Protein AF-A0A6I4P0A5-F1 (afdb_monomer)

Mean predicted aligned error: 5.35 Å

Structure (mmCIF, N/CA/C/O backbone):
data_AF-A0A6I4P0A5-F1
#
_entry.id   AF-A0A6I4P0A5-F1
#
loop_
_atom_site.group_PDB
_atom_site.id
_atom_site.type_symbol
_atom_site.label_atom_id
_atom_site.label_alt_id
_atom_site.label_comp_id
_atom_site.label_asym_id
_atom_site.label_entity_id
_atom_site.label_seq_id
_atom_site.pdbx_PDB_ins_code
_atom_site.Cartn_x
_atom_site.Cartn_y
_atom_site.Cartn_z
_atom_site.occupancy
_atom_site.B_iso_or_equiv
_atom_site.auth_seq_id
_atom_site.auth_comp_id
_atom_site.auth_asym_id
_atom_site.auth_atom_id
_atom_site.pdbx_PDB_model_num
ATOM 1 N N . MET A 1 1 ? -15.639 -31.161 -10.496 1.00 40.75 1 MET A N 1
ATOM 2 C CA . MET A 1 1 ? -14.726 -30.845 -9.379 1.00 40.75 1 MET A CA 1
ATOM 3 C C . MET A 1 1 ? -15.138 -29.500 -8.822 1.00 40.75 1 MET A C 1
ATOM 5 O O . MET A 1 1 ? -14.896 -28.492 -9.467 1.00 40.75 1 MET A O 1
ATOM 9 N N . THR A 1 2 ? -15.841 -29.482 -7.696 1.00 40.03 2 THR A N 1
ATOM 10 C CA . THR A 1 2 ? -16.049 -28.262 -6.912 1.00 40.03 2 THR A CA 1
ATOM 11 C C . THR A 1 2 ? -14.749 -27.992 -6.174 1.00 40.03 2 THR A C 1
ATOM 13 O O . THR A 1 2 ? -14.430 -28.685 -5.213 1.00 40.03 2 THR A O 1
ATOM 16 N N . THR A 1 3 ? -13.946 -27.062 -6.680 1.00 46.16 3 THR A N 1
ATOM 17 C CA . THR A 1 3 ? -12.826 -26.512 -5.923 1.00 46.16 3 THR A CA 1
ATOM 18 C C . THR A 1 3 ? -13.429 -25.822 -4.709 1.00 46.16 3 THR A C 1
ATOM 20 O O . THR A 1 3 ? -14.181 -24.860 -4.847 1.00 46.16 3 THR A O 1
ATOM 23 N N . GLU A 1 4 ? -13.172 -26.368 -3.528 1.00 45.19 4 GLU A N 1
ATOM 24 C CA . GLU A 1 4 ? -13.491 -25.718 -2.266 1.00 45.19 4 GLU A CA 1
ATOM 25 C C . GLU A 1 4 ? -12.634 -24.450 -2.205 1.00 45.19 4 GLU A C 1
ATOM 27 O O . GLU A 1 4 ? -11.424 -24.498 -1.984 1.00 45.19 4 GLU A O 1
ATOM 32 N N . THR A 1 5 ? -13.228 -23.309 -2.556 1.00 56.97 5 THR A N 1
ATOM 33 C CA . THR A 1 5 ? -12.529 -22.028 -2.524 1.00 56.97 5 THR A CA 1
ATOM 34 C C . THR A 1 5 ? -12.274 -21.698 -1.062 1.00 56.97 5 THR A C 1
ATOM 36 O O . THR A 1 5 ? -13.194 -21.293 -0.350 1.00 56.97 5 THR A O 1
ATOM 39 N N . ALA A 1 6 ? -11.037 -21.901 -0.604 1.00 62.62 6 ALA A N 1
ATOM 40 C CA . ALA A 1 6 ? -10.617 -21.488 0.727 1.00 62.62 6 ALA A CA 1
ATOM 41 C C . ALA A 1 6 ? -11.000 -20.015 0.922 1.00 62.62 6 ALA A C 1
ATOM 43 O O . ALA A 1 6 ? -10.602 -19.141 0.147 1.00 62.62 6 ALA A O 1
ATOM 44 N N . THR A 1 7 ? -11.837 -19.747 1.922 1.00 70.38 7 THR A N 1
ATOM 45 C CA . THR A 1 7 ? -12.254 -18.379 2.219 1.00 70.38 7 THR A CA 1
ATOM 46 C C . THR A 1 7 ? -11.063 -17.656 2.831 1.00 70.38 7 THR A C 1
ATOM 48 O O . THR A 1 7 ? -10.527 -18.084 3.847 1.00 70.38 7 THR A O 1
ATOM 51 N N . ILE A 1 8 ? -10.626 -16.568 2.196 1.00 80.00 8 ILE A N 1
ATOM 52 C CA . ILE A 1 8 ? -9.604 -15.688 2.764 1.00 80.00 8 ILE A CA 1
ATOM 53 C C . ILE A 1 8 ? -10.232 -14.965 3.960 1.00 80.00 8 ILE A C 1
ATOM 55 O O . ILE A 1 8 ? -11.102 -14.105 3.784 1.00 80.00 8 ILE A O 1
ATOM 59 N N . GLU A 1 9 ? -9.808 -15.346 5.165 1.00 85.44 9 GLU A N 1
ATOM 60 C CA . GLU A 1 9 ? -10.284 -14.790 6.430 1.00 85.44 9 GLU A CA 1
ATOM 61 C C . GLU A 1 9 ? -9.225 -13.907 7.086 1.00 85.44 9 GLU A C 1
ATOM 63 O O . GLU A 1 9 ? -8.055 -14.274 7.194 1.00 85.44 9 GLU A O 1
ATOM 68 N N . LEU A 1 10 ? -9.653 -12.729 7.540 1.00 92.06 10 LEU A N 1
ATOM 69 C CA . LEU A 1 10 ? -8.828 -11.846 8.351 1.00 92.06 10 LEU A CA 1
ATOM 70 C C . LEU A 1 10 ? -8.906 -12.311 9.805 1.00 92.06 10 LEU A C 1
ATOM 72 O O . LEU A 1 10 ? -9.991 -12.346 10.396 1.00 92.06 10 LEU A O 1
ATOM 76 N N . ILE A 1 11 ? -7.757 -12.659 10.382 1.00 92.56 11 ILE A N 1
ATOM 77 C CA . ILE A 1 11 ? -7.673 -13.139 11.764 1.00 92.56 11 ILE A CA 1
ATOM 78 C C . ILE A 1 11 ? -8.302 -12.105 12.705 1.00 92.56 11 ILE A C 1
ATOM 80 O O . ILE A 1 11 ? -8.049 -10.906 12.609 1.00 92.56 11 ILE A O 1
ATOM 84 N N . GLY A 1 12 ? -9.169 -12.576 13.602 1.00 91.38 12 GLY A N 1
ATOM 85 C CA . GLY A 1 12 ? -9.859 -11.726 14.573 1.00 91.38 12 GLY A CA 1
ATOM 86 C C . GLY A 1 12 ? -11.078 -10.972 14.033 1.00 91.38 12 GLY A C 1
ATOM 87 O O . GLY A 1 12 ? -11.781 -10.362 14.831 1.00 91.38 12 GLY A O 1
ATOM 88 N N . TRP A 1 13 ? -11.403 -11.047 12.733 1.00 94.69 13 TRP A N 1
ATOM 89 C CA . TRP A 1 13 ? -12.525 -10.295 12.147 1.00 94.69 13 TRP A CA 1
ATOM 90 C C . TRP A 1 13 ? -13.873 -10.590 12.815 1.00 94.69 13 TRP A C 1
ATOM 92 O O . TRP A 1 13 ? -14.596 -9.665 13.180 1.00 94.69 13 TRP A O 1
ATOM 102 N N . LYS A 1 14 ? -14.203 -11.872 13.029 1.00 91.75 14 LYS A N 1
ATOM 103 C CA . LYS A 1 14 ? -15.457 -12.257 13.693 1.00 91.75 14 LYS A CA 1
ATOM 104 C C . LYS A 1 14 ? -15.527 -11.710 15.122 1.00 91.75 14 LYS A C 1
ATOM 106 O O . LYS A 1 14 ? -16.520 -11.085 15.479 1.00 91.75 14 LYS A O 1
ATOM 111 N N . ALA A 1 15 ? -14.474 -11.930 15.911 1.00 91.62 15 ALA A N 1
ATOM 112 C CA . ALA A 1 15 ? -14.404 -11.470 17.297 1.00 91.62 15 ALA A CA 1
ATOM 113 C C . ALA A 1 15 ? -14.509 -9.941 17.383 1.00 91.62 15 ALA A C 1
ATOM 115 O O . ALA A 1 15 ? -15.258 -9.419 18.201 1.00 91.62 15 ALA A O 1
ATOM 116 N N . TYR A 1 16 ? -13.831 -9.236 16.477 1.00 94.00 16 TYR A N 1
ATOM 117 C CA . TYR A 1 16 ? -13.944 -7.794 16.331 1.00 94.00 16 TYR A CA 1
ATOM 118 C C . TYR A 1 16 ? -15.385 -7.357 16.042 1.00 94.00 16 TYR A C 1
ATOM 120 O O . TYR A 1 16 ? -15.896 -6.495 16.747 1.00 94.00 16 TYR A O 1
ATOM 128 N N . CYS A 1 17 ? -16.058 -7.962 15.055 1.00 92.62 17 CYS A N 1
ATOM 129 C CA . CYS A 1 17 ? -17.446 -7.634 14.718 1.00 92.62 17 CYS A CA 1
ATOM 130 C C . CYS A 1 17 ? -18.423 -7.882 15.870 1.00 92.62 17 CYS A C 1
ATOM 132 O O . CYS A 1 17 ? -19.353 -7.098 16.042 1.00 92.62 17 CYS A O 1
ATOM 134 N N . ASP A 1 18 ? -18.241 -8.972 16.615 1.00 91.50 18 ASP A N 1
ATOM 135 C CA . ASP A 1 18 ? -19.080 -9.282 17.771 1.00 91.50 18 ASP A CA 1
ATOM 136 C C . ASP A 1 18 ? -18.866 -8.250 18.883 1.00 91.50 18 ASP A C 1
ATOM 138 O O . ASP A 1 18 ? -19.842 -7.694 19.378 1.00 91.50 18 ASP A O 1
ATOM 142 N N . ARG A 1 19 ? -17.607 -7.892 19.162 1.00 91.81 19 ARG A N 1
ATOM 143 C CA . ARG A 1 19 ? -17.241 -6.859 20.136 1.00 91.81 19 ARG A CA 1
ATOM 144 C C . ARG A 1 19 ? -17.817 -5.486 19.783 1.00 91.81 19 ARG A C 1
ATOM 146 O O . ARG A 1 19 ? -18.544 -4.904 20.576 1.00 91.81 19 ARG A O 1
ATOM 153 N N . ILE A 1 20 ? -17.563 -4.966 18.579 1.00 92.62 20 ILE A N 1
ATOM 154 C CA . ILE A 1 20 ? -18.042 -3.618 18.213 1.00 92.62 20 ILE A CA 1
ATOM 155 C C . ILE A 1 20 ? -19.564 -3.533 18.087 1.00 92.62 20 ILE A C 1
ATOM 157 O O . ILE A 1 20 ? -20.113 -2.440 18.139 1.00 92.62 20 ILE A O 1
ATOM 161 N N . ARG A 1 21 ? -20.267 -4.658 17.902 1.00 91.69 21 ARG A N 1
ATOM 162 C CA . ARG A 1 21 ? -21.735 -4.662 17.907 1.00 91.69 21 ARG A CA 1
ATOM 163 C C . ARG A 1 21 ? -22.284 -4.270 19.279 1.00 91.69 21 ARG A C 1
ATOM 165 O O . ARG A 1 21 ? -23.353 -3.667 19.334 1.00 91.69 21 ARG A O 1
ATOM 172 N N . GLU A 1 22 ? -21.564 -4.623 20.338 1.00 90.31 22 GLU A N 1
ATOM 173 C CA . GLU A 1 22 ? -21.907 -4.326 21.726 1.00 90.31 22 GLU A CA 1
ATOM 174 C C . GLU A 1 22 ? -21.291 -2.989 22.167 1.00 90.31 22 GLU A C 1
ATOM 176 O O . GLU A 1 22 ? -22.018 -2.123 22.649 1.00 90.31 22 GLU A O 1
ATOM 181 N N . ASP A 1 23 ? -19.991 -2.792 21.920 1.00 90.69 23 ASP A N 1
ATOM 182 C CA . ASP A 1 23 ? -19.226 -1.640 22.421 1.00 90.69 23 ASP A CA 1
ATOM 183 C C . ASP A 1 23 ? -19.471 -0.339 21.633 1.00 90.69 23 ASP A C 1
ATOM 185 O O . ASP A 1 23 ? -19.521 0.744 22.213 1.00 90.69 23 ASP A O 1
ATOM 189 N N . ASP A 1 24 ? -19.577 -0.419 20.300 1.00 91.50 24 ASP A N 1
ATOM 190 C CA . ASP A 1 24 ? -19.653 0.755 19.416 1.00 91.50 24 ASP A CA 1
ATOM 191 C C . ASP A 1 24 ? -20.516 0.490 18.160 1.00 91.50 24 ASP A C 1
ATOM 193 O O . ASP A 1 24 ? -20.024 0.359 17.025 1.00 91.50 24 ASP A O 1
ATOM 197 N N . PRO A 1 25 ? -21.850 0.412 18.327 1.00 91.06 25 PRO A N 1
ATOM 198 C CA . PRO A 1 25 ? -22.768 0.161 17.221 1.00 91.06 25 PRO A CA 1
ATOM 199 C C . PRO A 1 25 ? -22.826 1.313 16.202 1.00 91.06 25 PRO A C 1
ATOM 201 O O . PRO A 1 25 ? -23.340 1.121 15.094 1.00 91.06 25 PRO A O 1
ATOM 204 N N . GLU A 1 26 ? -22.341 2.513 16.541 1.00 93.00 26 GLU A N 1
ATOM 205 C CA . GLU A 1 26 ? -22.229 3.633 15.597 1.00 93.00 26 GLU A CA 1
ATOM 206 C C . GLU A 1 26 ? -21.036 3.441 14.654 1.00 93.00 26 GLU A C 1
ATOM 208 O O . GLU A 1 26 ? -21.182 3.602 13.436 1.00 93.00 26 GLU A O 1
ATOM 213 N N . LEU A 1 27 ? -19.882 2.992 15.162 1.00 91.31 27 LEU A N 1
ATOM 214 C CA . LEU A 1 27 ? -18.745 2.617 14.321 1.00 91.31 27 LEU A CA 1
ATOM 215 C C . LEU A 1 27 ? -19.128 1.519 13.330 1.00 91.31 27 LEU A C 1
ATOM 217 O O . LEU A 1 27 ? -18.796 1.621 12.143 1.00 91.31 27 LEU A O 1
ATOM 221 N N . LEU A 1 28 ? -19.882 0.510 13.774 1.00 89.56 28 LEU A N 1
ATOM 222 C CA . LEU A 1 28 ? -20.399 -0.531 12.885 1.00 89.56 28 LEU A CA 1
ATOM 223 C C . LEU A 1 28 ? -21.302 0.061 11.782 1.00 89.56 28 LEU A C 1
ATOM 225 O O . LEU A 1 28 ? -21.132 -0.271 10.605 1.00 89.56 28 LEU A O 1
ATOM 229 N N . ARG A 1 29 ? -22.210 0.985 12.131 1.00 91.75 29 ARG A N 1
ATOM 230 C CA . ARG A 1 29 ? -23.124 1.655 11.182 1.00 91.75 29 ARG A CA 1
ATOM 231 C C . ARG A 1 29 ? -22.438 2.640 10.235 1.00 91.75 29 ARG A C 1
ATOM 233 O O . ARG A 1 29 ? -22.915 2.825 9.118 1.00 91.75 29 ARG A O 1
ATOM 240 N N . SER A 1 30 ? -21.293 3.209 10.610 1.00 93.81 30 SER A N 1
ATOM 241 C CA . SER A 1 30 ? -20.506 4.111 9.748 1.00 93.81 30 SER A CA 1
ATOM 242 C C . SER A 1 30 ? -20.012 3.448 8.446 1.00 93.81 30 SER A C 1
ATOM 244 O O . SER A 1 30 ? -19.573 4.117 7.496 1.00 93.81 30 SER A O 1
ATOM 246 N N . GLY A 1 31 ? -20.006 2.111 8.419 1.00 94.75 31 GLY A N 1
ATOM 247 C CA . GLY A 1 31 ? -19.463 1.301 7.339 1.00 94.75 31 GLY A CA 1
ATOM 248 C C . GLY A 1 31 ? -17.935 1.338 7.239 1.00 94.75 31 GLY A C 1
ATOM 249 O O . GLY A 1 31 ? -17.398 0.731 6.315 1.00 94.75 31 GLY A O 1
ATOM 250 N N . LEU A 1 32 ? -17.216 2.017 8.146 1.00 95.06 32 LEU A N 1
ATOM 251 C CA . LEU A 1 32 ? -15.745 2.017 8.169 1.00 95.06 32 LEU A CA 1
ATOM 252 C C . LEU A 1 32 ? -15.171 0.594 8.288 1.00 95.06 32 LEU A C 1
ATOM 254 O O . LEU A 1 32 ? -14.360 0.239 7.426 1.00 95.06 32 LEU A O 1
ATOM 258 N N . PRO A 1 33 ? -15.634 -0.255 9.232 1.00 95.88 33 PRO A N 1
ATOM 259 C CA . PRO A 1 33 ? -15.216 -1.654 9.296 1.00 95.88 33 PRO A CA 1
ATOM 260 C C . PRO A 1 33 ? -15.421 -2.404 7.978 1.00 95.88 33 PRO A C 1
ATOM 262 O O . PRO A 1 33 ? -14.514 -3.059 7.467 1.00 95.88 33 PRO A O 1
ATOM 265 N N . ALA A 1 34 ? -16.615 -2.272 7.393 1.00 95.62 34 ALA A N 1
ATOM 266 C CA . ALA A 1 34 ? -16.985 -2.969 6.167 1.00 95.62 34 ALA A CA 1
ATOM 267 C C . ALA A 1 34 ? -16.140 -2.512 4.968 1.00 95.62 34 ALA A C 1
ATOM 269 O O . ALA A 1 34 ? -15.715 -3.341 4.162 1.00 95.62 34 ALA A O 1
ATOM 270 N N . ARG A 1 35 ? -15.852 -1.206 4.861 1.00 97.38 35 ARG A N 1
ATOM 271 C CA . ARG A 1 35 ? -14.964 -0.656 3.827 1.00 97.38 35 ARG A CA 1
ATOM 272 C C . ARG A 1 35 ? -13.552 -1.209 3.967 1.00 97.38 35 ARG A C 1
ATOM 274 O O . ARG A 1 35 ? -13.004 -1.661 2.967 1.00 97.38 35 ARG A O 1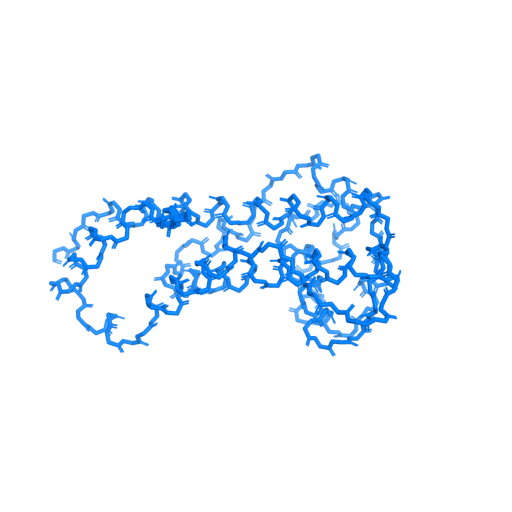
ATOM 281 N N . PHE A 1 36 ? -12.989 -1.211 5.173 1.00 97.75 36 PHE A N 1
ATOM 282 C CA . PHE A 1 36 ? -11.671 -1.794 5.421 1.00 97.75 36 PHE A CA 1
ATOM 283 C C . PHE A 1 36 ? -11.624 -3.274 5.021 1.00 97.75 36 PHE A C 1
ATOM 285 O O . PHE A 1 36 ? -10.841 -3.645 4.146 1.00 97.75 36 PHE A O 1
ATOM 292 N N . HIS A 1 37 ? -12.511 -4.093 5.585 1.00 96.75 37 HIS A N 1
ATOM 293 C CA . HIS A 1 37 ? -12.524 -5.532 5.336 1.00 96.75 37 HIS A CA 1
ATOM 294 C C . HIS A 1 37 ? -12.739 -5.867 3.857 1.00 96.75 37 HIS A C 1
ATOM 296 O O . HIS A 1 37 ? -12.064 -6.738 3.314 1.00 96.75 37 HIS A O 1
ATOM 302 N N . SER A 1 38 ? -13.622 -5.136 3.171 1.00 96.50 38 SER A N 1
ATOM 303 C CA . SER A 1 38 ? -13.836 -5.297 1.732 1.00 96.50 38 SER A CA 1
ATOM 304 C C . SER A 1 38 ? -12.567 -5.006 0.922 1.00 96.50 38 SER A C 1
ATOM 306 O O . SER A 1 38 ? -12.168 -5.824 0.092 1.00 96.50 38 SER A O 1
ATOM 308 N N . ARG A 1 39 ? -11.873 -3.888 1.192 1.00 97.50 39 ARG A N 1
ATOM 309 C CA . ARG A 1 39 ? -10.625 -3.537 0.488 1.00 97.50 39 ARG A CA 1
ATOM 310 C C . ARG A 1 39 ? -9.515 -4.545 0.752 1.00 97.50 39 ARG A C 1
ATOM 312 O O . ARG A 1 39 ? -8.848 -4.955 -0.194 1.00 97.50 39 ARG A O 1
ATOM 319 N N . TRP A 1 40 ? -9.365 -4.977 2.001 1.00 97.81 40 TRP A N 1
ATOM 320 C CA . TRP A 1 40 ? -8.400 -6.007 2.368 1.00 97.81 40 TRP A CA 1
ATOM 321 C C . TRP A 1 40 ? -8.681 -7.331 1.643 1.00 97.81 40 TRP A C 1
ATOM 323 O O . TRP A 1 40 ? -7.788 -7.870 0.991 1.00 97.81 40 TRP A O 1
ATOM 333 N N . ARG A 1 41 ? -9.934 -7.815 1.657 1.00 96.56 41 ARG A N 1
ATOM 334 C CA . ARG A 1 41 ? -10.314 -9.066 0.978 1.00 96.56 41 ARG A CA 1
ATOM 335 C C . ARG A 1 41 ? -10.039 -9.012 -0.516 1.00 96.56 41 ARG A C 1
ATOM 337 O O . ARG A 1 41 ? -9.491 -9.967 -1.060 1.00 96.56 41 ARG A O 1
ATOM 344 N N . VAL A 1 42 ? -10.400 -7.910 -1.175 1.00 96.62 42 VAL A N 1
ATOM 345 C CA . VAL A 1 42 ? -10.134 -7.730 -2.610 1.00 96.62 42 VAL A CA 1
ATOM 346 C C . VAL A 1 42 ? -8.632 -7.746 -2.880 1.00 96.62 42 VAL A C 1
ATOM 348 O O . VAL A 1 42 ? -8.194 -8.479 -3.759 1.00 96.62 42 VAL A O 1
ATOM 351 N N . ALA A 1 43 ? -7.837 -7.006 -2.102 1.00 97.44 43 ALA A N 1
ATOM 352 C CA . ALA A 1 43 ? -6.387 -6.967 -2.268 1.00 97.44 43 ALA A CA 1
ATOM 353 C C . ALA A 1 43 ? -5.735 -8.348 -2.083 1.00 97.44 43 ALA A C 1
ATOM 355 O O . ALA A 1 43 ? -4.882 -8.735 -2.879 1.00 97.44 43 ALA A O 1
ATOM 356 N N . ARG A 1 44 ? -6.164 -9.120 -1.077 1.00 96.44 44 ARG A N 1
ATOM 357 C CA . ARG A 1 44 ? -5.634 -10.467 -0.805 1.00 96.44 44 ARG A CA 1
ATOM 358 C C . ARG A 1 44 ? -6.078 -11.525 -1.802 1.00 96.44 44 ARG A C 1
ATOM 360 O O . ARG A 1 44 ? -5.334 -12.466 -2.050 1.00 96.44 44 ARG A O 1
ATOM 367 N N . SER A 1 45 ? -7.263 -11.363 -2.380 1.00 95.69 45 SER A N 1
ATOM 368 C CA . SER A 1 45 ? -7.807 -12.301 -3.368 1.00 95.69 45 SER A CA 1
ATOM 369 C C . SER A 1 45 ? -7.379 -11.969 -4.802 1.00 95.69 45 SER A C 1
ATOM 371 O O . SER A 1 45 ? -7.763 -12.673 -5.731 1.00 95.69 45 SER A O 1
ATOM 373 N N . PHE A 1 46 ? -6.631 -10.882 -5.013 1.00 97.06 46 PHE A N 1
ATOM 374 C CA . PHE A 1 46 ? -6.288 -10.403 -6.346 1.00 97.06 46 PHE A CA 1
ATOM 375 C C . PHE A 1 46 ? -5.204 -11.264 -7.013 1.00 97.06 46 PHE A C 1
ATOM 377 O O . PHE A 1 46 ? -4.030 -11.250 -6.625 1.00 97.06 46 PHE A O 1
ATOM 384 N N . THR A 1 47 ? -5.592 -11.979 -8.068 1.00 95.25 47 THR A N 1
ATOM 385 C CA . THR A 1 47 ? -4.716 -12.901 -8.809 1.00 95.25 47 THR A CA 1
ATOM 386 C C . THR A 1 47 ? -4.078 -12.287 -10.053 1.00 95.25 47 THR A C 1
ATOM 388 O O . THR A 1 47 ? -3.034 -12.769 -10.484 1.00 95.25 47 THR A O 1
ATOM 391 N N . GLY A 1 48 ? -4.644 -11.210 -10.601 1.00 96.38 48 GLY A N 1
ATOM 392 C CA . GLY A 1 48 ? -4.092 -10.499 -11.752 1.00 96.38 48 GLY A CA 1
ATOM 393 C C . GLY A 1 48 ? -5.158 -9.829 -12.615 1.00 96.38 48 GLY A C 1
ATOM 394 O O . GLY A 1 48 ? -6.354 -10.019 -12.395 1.00 96.38 48 GLY A O 1
ATOM 395 N N . LEU A 1 49 ? -4.719 -9.037 -13.596 1.00 96.62 49 LEU A N 1
ATOM 396 C CA . LEU A 1 49 ? -5.597 -8.492 -14.633 1.00 96.62 49 LEU A CA 1
ATOM 397 C C . LEU A 1 49 ? -5.679 -9.446 -15.829 1.00 96.62 49 LEU A C 1
ATOM 399 O O . LEU A 1 49 ? -4.729 -10.165 -16.135 1.00 96.62 49 LEU A O 1
ATOM 403 N N . GLN A 1 50 ? -6.803 -9.400 -16.539 1.00 96.12 50 GLN A N 1
ATOM 404 C CA . GLN A 1 50 ? -6.960 -9.997 -17.863 1.00 96.12 50 GLN A CA 1
ATOM 405 C C . GLN A 1 50 ? -7.270 -8.865 -18.839 1.00 96.12 50 GLN A C 1
ATOM 407 O O . GLN A 1 50 ? -8.321 -8.237 -18.727 1.00 96.12 50 GLN A O 1
ATOM 412 N N . LEU A 1 51 ? -6.323 -8.557 -19.729 1.00 94.06 51 LEU A N 1
ATOM 413 C CA . LEU A 1 51 ? -6.432 -7.465 -20.697 1.00 94.06 51 LEU A CA 1
ATOM 414 C C . LEU A 1 51 ? -6.086 -7.986 -22.093 1.00 94.06 51 LEU A C 1
ATOM 416 O O . LEU A 1 51 ? -4.949 -8.386 -22.344 1.00 94.06 51 LEU A O 1
ATOM 420 N N . ASP A 1 52 ? -7.055 -7.948 -23.002 1.00 95.50 52 ASP A N 1
ATOM 421 C CA . ASP A 1 52 ? -6.864 -8.401 -24.377 1.00 95.50 52 ASP A CA 1
ATOM 422 C C . ASP A 1 52 ? -6.022 -7.404 -25.186 1.00 95.50 52 ASP A C 1
ATOM 424 O O . ASP A 1 52 ? -6.209 -6.188 -25.104 1.00 95.50 52 ASP A O 1
ATOM 428 N N . GLY A 1 53 ? -5.091 -7.922 -25.992 1.00 95.06 53 GLY A N 1
ATOM 429 C CA . GLY A 1 53 ? -4.255 -7.118 -26.893 1.00 95.06 53 GLY A CA 1
ATOM 430 C C . GLY A 1 53 ? -3.081 -6.386 -26.229 1.00 95.06 53 GLY A C 1
ATOM 431 O O . GLY A 1 53 ? -2.382 -5.627 -26.901 1.00 95.06 53 GLY A O 1
ATOM 432 N N . TYR A 1 54 ? -2.831 -6.610 -24.937 1.00 93.06 54 TYR A N 1
ATOM 433 C CA . TYR A 1 54 ? -1.680 -6.047 -24.230 1.00 93.06 54 TYR A CA 1
ATOM 434 C C . TYR A 1 54 ? -0.444 -6.942 -24.365 1.00 93.06 54 TYR A C 1
ATOM 436 O O . TYR A 1 54 ? -0.541 -8.165 -24.344 1.00 93.06 54 TYR A O 1
ATOM 444 N N . ARG A 1 55 ? 0.740 -6.325 -24.457 1.00 93.88 55 ARG A N 1
ATOM 445 C CA . ARG A 1 55 ? 2.016 -7.044 -24.324 1.00 93.88 55 ARG A CA 1
ATOM 446 C C . ARG A 1 55 ? 2.171 -7.572 -22.895 1.00 93.88 55 ARG A C 1
ATOM 448 O O . ARG A 1 55 ? 1.813 -6.868 -21.949 1.00 93.88 55 ARG A O 1
ATOM 455 N N . ASP A 1 56 ? 2.777 -8.748 -22.746 1.00 94.00 56 ASP A N 1
ATOM 456 C CA . ASP A 1 56 ? 2.947 -9.430 -21.452 1.00 94.00 56 ASP A CA 1
ATOM 457 C C . ASP A 1 56 ? 3.650 -8.569 -20.394 1.00 94.00 56 ASP A C 1
ATOM 459 O O . ASP A 1 56 ? 3.249 -8.551 -19.233 1.00 94.00 56 ASP A O 1
ATOM 463 N N . ASP A 1 57 ? 4.672 -7.808 -20.788 1.00 92.50 57 ASP A N 1
ATOM 464 C CA . ASP A 1 57 ? 5.414 -6.921 -19.885 1.00 92.50 57 ASP A CA 1
ATOM 465 C C . ASP A 1 57 ? 4.566 -5.743 -19.388 1.00 92.50 57 ASP A C 1
ATOM 467 O O . ASP A 1 57 ? 4.614 -5.366 -18.218 1.00 92.50 57 ASP A O 1
ATOM 471 N N . THR A 1 58 ? 3.731 -5.193 -20.266 1.00 94.25 58 THR A N 1
ATOM 472 C CA . THR A 1 58 ? 2.772 -4.146 -19.924 1.00 94.25 58 THR A CA 1
ATOM 473 C C . THR A 1 58 ? 1.697 -4.702 -19.006 1.00 94.25 58 THR A C 1
ATOM 475 O O . THR A 1 58 ? 1.372 -4.065 -18.008 1.00 94.25 58 THR A O 1
ATOM 478 N N . LEU A 1 59 ? 1.164 -5.888 -19.309 1.00 96.25 59 LEU A N 1
ATOM 479 C CA . LEU A 1 59 ? 0.170 -6.557 -18.474 1.00 96.25 59 LEU A CA 1
ATOM 480 C C . LEU A 1 59 ? 0.722 -6.860 -17.074 1.00 96.25 59 LEU A C 1
ATOM 482 O O . LEU A 1 59 ? 0.030 -6.613 -16.084 1.00 96.25 59 LEU A O 1
ATOM 486 N N . ALA A 1 60 ? 1.963 -7.342 -16.982 1.00 96.75 60 ALA A N 1
ATOM 487 C CA . ALA A 1 60 ? 2.644 -7.577 -15.713 1.00 96.75 60 ALA A CA 1
ATOM 488 C C . ALA A 1 60 ? 2.784 -6.273 -14.915 1.00 96.75 60 ALA A C 1
ATOM 490 O O . ALA A 1 60 ? 2.365 -6.213 -13.760 1.00 96.75 60 ALA A O 1
ATOM 491 N N . GLY A 1 61 ? 3.262 -5.205 -15.559 1.00 97.00 61 GLY A N 1
ATOM 492 C CA . GLY A 1 61 ? 3.389 -3.893 -14.931 1.00 97.00 61 GLY A CA 1
ATOM 493 C C . GLY A 1 61 ? 2.060 -3.320 -14.434 1.00 97.00 61 GLY A C 1
ATOM 494 O O . GLY A 1 61 ? 1.968 -2.860 -13.295 1.00 97.00 61 GLY A O 1
ATOM 495 N N . GLN A 1 62 ? 1.005 -3.400 -15.254 1.00 97.00 62 GLN A N 1
ATOM 496 C CA . GLN A 1 62 ? -0.346 -2.987 -14.857 1.00 97.00 62 GLN A CA 1
ATOM 497 C C . GLN A 1 62 ? -0.866 -3.821 -13.686 1.00 97.00 62 GLN A C 1
ATOM 499 O O . GLN A 1 62 ? -1.444 -3.283 -12.746 1.00 97.00 62 GLN A O 1
ATOM 504 N N . THR A 1 63 ? -0.634 -5.132 -13.716 1.00 97.88 63 THR A N 1
ATOM 505 C CA . THR A 1 63 ? -1.056 -6.046 -12.655 1.00 97.88 63 THR A CA 1
ATOM 506 C C . THR A 1 63 ? -0.390 -5.706 -11.322 1.00 97.88 63 THR A C 1
ATOM 508 O O . THR A 1 63 ? -1.090 -5.601 -10.313 1.00 97.88 63 THR A O 1
ATOM 511 N N . SER A 1 64 ? 0.927 -5.482 -11.302 1.00 98.38 64 SER A N 1
ATOM 512 C CA . SER A 1 64 ? 1.652 -5.134 -10.073 1.00 98.38 64 SER A CA 1
ATOM 513 C C . SER A 1 64 ? 1.239 -3.762 -9.527 1.00 98.38 64 SER A C 1
ATOM 515 O O . SER A 1 64 ? 0.991 -3.626 -8.328 1.00 98.38 64 SER A O 1
ATOM 517 N N . LEU A 1 65 ? 1.076 -2.750 -10.389 1.00 98.06 65 LEU A N 1
ATOM 518 C CA . LEU A 1 65 ? 0.593 -1.427 -9.968 1.00 98.06 65 LEU A CA 1
ATOM 519 C C . LEU A 1 65 ? -0.844 -1.472 -9.429 1.00 98.06 65 LEU A C 1
ATOM 521 O O . LEU A 1 65 ? -1.146 -0.835 -8.417 1.00 98.06 65 LEU A O 1
ATOM 525 N N . PHE A 1 66 ? -1.723 -2.259 -10.053 1.00 98.25 66 PHE A N 1
ATOM 526 C CA . PHE A 1 66 ? -3.098 -2.414 -9.588 1.00 98.25 66 PHE A CA 1
ATOM 527 C C . PHE A 1 66 ? -3.165 -3.160 -8.251 1.00 98.25 66 PHE A C 1
ATOM 529 O O . PHE A 1 66 ? -3.905 -2.758 -7.352 1.00 98.25 66 PHE A O 1
ATOM 536 N N . ARG A 1 67 ? -2.340 -4.200 -8.065 1.00 98.50 67 ARG A N 1
ATOM 537 C CA . ARG A 1 67 ? -2.195 -4.876 -6.768 1.00 98.50 67 ARG A CA 1
ATOM 538 C C . ARG A 1 67 ? -1.760 -3.896 -5.677 1.00 98.50 67 ARG A C 1
ATOM 540 O O . ARG A 1 67 ? -2.365 -3.885 -4.603 1.00 98.50 67 ARG A O 1
ATOM 547 N N . LEU A 1 68 ? -0.774 -3.044 -5.962 1.00 98.56 68 LEU A N 1
ATOM 548 C CA . LEU A 1 68 ? -0.310 -2.020 -5.026 1.00 98.56 68 LEU A CA 1
ATOM 549 C C . LEU A 1 68 ? -1.411 -1.015 -4.684 1.00 98.56 68 LEU A C 1
ATOM 551 O O . LEU A 1 68 ? -1.585 -0.671 -3.515 1.00 98.56 68 LEU A O 1
ATOM 555 N N . LEU A 1 69 ? -2.196 -0.587 -5.675 1.00 98.12 69 LEU A N 1
ATOM 556 C CA . LEU A 1 69 ? -3.349 0.288 -5.465 1.00 98.12 69 LEU A CA 1
ATOM 557 C C . LEU A 1 69 ? -4.362 -0.340 -4.497 1.00 98.12 69 LEU A C 1
ATOM 559 O O . LEU A 1 69 ? -4.837 0.337 -3.581 1.00 98.12 69 LEU A O 1
ATOM 563 N N . LEU A 1 70 ? -4.672 -1.630 -4.659 1.00 98.44 70 LEU A N 1
ATOM 564 C CA . LEU A 1 70 ? -5.578 -2.353 -3.762 1.00 98.44 70 LEU A CA 1
ATOM 565 C C . LEU A 1 70 ? -5.004 -2.471 -2.342 1.00 98.44 70 LEU A C 1
ATOM 567 O O . LEU A 1 70 ? -5.711 -2.181 -1.373 1.00 98.44 70 LEU A O 1
ATOM 571 N N . ALA A 1 71 ? -3.726 -2.841 -2.217 1.00 98.44 71 ALA A N 1
ATOM 572 C CA . ALA A 1 71 ? -3.033 -2.959 -0.935 1.00 98.44 71 ALA A CA 1
ATOM 573 C C . ALA A 1 71 ? -2.991 -1.621 -0.178 1.00 98.44 71 ALA A C 1
ATOM 575 O O . ALA A 1 71 ? -3.356 -1.552 0.998 1.00 98.44 71 ALA A O 1
ATOM 576 N N . TYR A 1 72 ? -2.631 -0.536 -0.868 1.00 98.06 72 TYR A N 1
ATOM 577 C CA . TYR A 1 72 ? -2.623 0.808 -0.295 1.00 98.06 72 TYR A CA 1
ATOM 578 C C . TYR A 1 72 ? -4.032 1.265 0.101 1.00 98.06 72 TYR A C 1
ATOM 580 O O . TYR A 1 72 ? -4.217 1.868 1.154 1.00 98.06 72 TYR A O 1
ATOM 588 N N . SER A 1 73 ? -5.061 0.926 -0.683 1.00 97.94 73 SER A N 1
ATOM 589 C CA . SER A 1 73 ? -6.447 1.238 -0.320 1.00 97.94 73 SER A CA 1
ATOM 590 C C . SER A 1 73 ? -6.876 0.555 0.986 1.00 97.94 73 SER A C 1
ATOM 592 O O . SER A 1 73 ? -7.575 1.169 1.793 1.00 97.94 73 SER A O 1
ATOM 594 N N . ALA A 1 74 ? -6.442 -0.687 1.232 1.00 98.12 74 ALA A N 1
ATOM 595 C CA . ALA A 1 74 ? -6.694 -1.378 2.498 1.00 98.12 74 ALA A CA 1
ATOM 596 C C . ALA A 1 74 ? -5.997 -0.677 3.681 1.00 98.12 74 ALA A C 1
ATOM 598 O O . ALA A 1 74 ? -6.645 -0.418 4.697 1.00 98.12 74 ALA A O 1
ATOM 599 N N . LEU A 1 75 ? -4.728 -0.284 3.514 1.00 97.88 75 LEU A N 1
ATOM 600 C CA . LEU A 1 75 ? -3.967 0.523 4.478 1.00 97.88 75 LEU A CA 1
ATOM 601 C C . LEU A 1 75 ? -4.680 1.848 4.812 1.00 97.88 75 LEU A C 1
ATOM 603 O O . LEU A 1 75 ? -4.857 2.195 5.981 1.00 97.88 75 LEU A O 1
ATOM 607 N N . GLU A 1 76 ? -5.147 2.581 3.797 1.00 96.88 76 GLU A N 1
ATOM 608 C CA . GLU A 1 76 ? -5.878 3.842 3.979 1.00 96.88 76 GLU A CA 1
ATOM 609 C C . GLU A 1 76 ? -7.186 3.655 4.753 1.00 96.88 76 GLU A C 1
ATOM 611 O O . GLU A 1 76 ? -7.555 4.507 5.559 1.00 96.88 76 GLU A O 1
ATOM 616 N N . GLN A 1 77 ? -7.925 2.569 4.508 1.00 97.94 77 GLN A N 1
ATOM 617 C CA . GLN A 1 77 ? -9.150 2.308 5.265 1.00 97.94 77 GLN A CA 1
ATOM 618 C C . GLN A 1 77 ? -8.845 1.873 6.698 1.00 97.94 77 GLN A C 1
ATOM 620 O O . GLN A 1 77 ? -9.542 2.314 7.609 1.00 97.94 77 GLN A O 1
ATOM 625 N N . PHE A 1 78 ? -7.798 1.075 6.919 1.00 97.88 78 PHE A N 1
ATOM 626 C CA . PHE A 1 78 ? -7.411 0.679 8.271 1.00 97.88 78 PHE A CA 1
ATOM 627 C C . PHE A 1 78 ? -6.952 1.878 9.105 1.00 97.88 78 PHE A C 1
ATOM 629 O O . PHE A 1 78 ? -7.398 2.041 10.228 1.00 97.88 78 PHE A O 1
ATOM 636 N N . THR A 1 79 ? -6.160 2.792 8.544 1.00 96.75 79 THR A N 1
ATOM 637 C CA . THR A 1 79 ? -5.743 4.016 9.261 1.00 96.75 79 THR A CA 1
ATOM 638 C C . THR A 1 79 ? -6.888 4.997 9.534 1.00 96.75 79 THR A C 1
ATOM 640 O O . THR A 1 79 ? -6.743 5.888 10.366 1.00 96.75 79 THR A O 1
ATOM 643 N N . LYS A 1 80 ? -8.038 4.855 8.862 1.00 95.94 80 LYS A N 1
ATOM 644 C CA . LYS A 1 80 ? -9.281 5.553 9.236 1.00 95.94 80 LYS A CA 1
ATOM 645 C C . LYS A 1 80 ? -10.040 4.823 10.341 1.00 95.94 80 LYS A C 1
ATOM 647 O O . LYS A 1 80 ? -10.733 5.477 11.110 1.00 95.94 80 LYS A O 1
ATOM 652 N N . LEU A 1 81 ? -9.936 3.496 10.378 1.00 95.31 81 LEU A N 1
ATOM 653 C CA . LEU A 1 81 ? -10.553 2.648 11.392 1.00 95.31 81 LEU A CA 1
ATOM 654 C C . LEU A 1 81 ? -9.821 2.744 12.737 1.00 95.31 81 LEU A C 1
ATOM 656 O O . LEU A 1 81 ? -10.464 2.892 13.769 1.00 95.31 81 LEU A O 1
ATOM 660 N N . ASP A 1 82 ? -8.490 2.724 12.706 1.00 94.62 82 ASP A N 1
ATOM 661 C CA . ASP A 1 82 ? -7.606 2.948 13.847 1.00 94.62 82 ASP A CA 1
ATOM 662 C C . ASP A 1 82 ? -6.595 4.069 13.524 1.00 94.62 82 ASP A C 1
ATOM 664 O O . ASP A 1 82 ? -5.464 3.812 13.085 1.00 94.62 82 ASP A O 1
ATOM 668 N N . PRO A 1 83 ? -6.981 5.344 13.733 1.00 94.38 83 PRO A N 1
ATOM 669 C CA . PRO A 1 83 ? -6.099 6.486 13.503 1.00 94.38 83 PRO A CA 1
ATOM 670 C C . PRO A 1 83 ? -4.808 6.463 14.324 1.00 94.38 83 PRO A C 1
ATOM 672 O O . PRO A 1 83 ? -3.814 7.058 13.895 1.00 94.38 83 PRO A O 1
ATOM 675 N N . SER A 1 84 ? -4.783 5.763 15.467 1.00 93.69 84 SER A N 1
ATOM 676 C CA . SER A 1 84 ? -3.595 5.678 16.327 1.00 93.69 84 SER A CA 1
ATOM 677 C C . SER A 1 84 ? -2.423 4.977 15.627 1.00 93.69 84 SER A C 1
ATOM 679 O O . SER A 1 84 ? -1.258 5.298 15.869 1.00 93.69 84 SER A O 1
ATOM 681 N N . ARG A 1 85 ? -2.715 4.088 14.668 1.00 92.94 85 ARG A N 1
ATOM 682 C CA . ARG A 1 85 ? -1.713 3.329 13.905 1.00 92.94 85 ARG A CA 1
ATOM 683 C C . ARG A 1 85 ? -1.132 4.085 12.720 1.00 92.94 85 ARG A C 1
ATOM 685 O O . ARG A 1 85 ? -0.148 3.624 12.145 1.00 92.94 85 ARG A O 1
ATOM 692 N N . LYS A 1 86 ? -1.680 5.251 12.355 1.00 91.56 86 LYS A N 1
ATOM 693 C CA . LYS A 1 86 ? -1.261 6.009 11.162 1.00 91.56 86 LYS A CA 1
ATOM 694 C C . LYS A 1 86 ? 0.238 6.322 11.146 1.00 91.56 86 LYS A C 1
ATOM 696 O O . LYS A 1 86 ? 0.857 6.244 10.090 1.00 91.56 86 LYS A O 1
ATOM 701 N N . ALA A 1 87 ? 0.823 6.674 12.292 1.00 88.88 87 ALA A N 1
ATOM 702 C CA . ALA A 1 87 ? 2.249 6.990 12.377 1.00 88.88 87 ALA A CA 1
ATOM 703 C C . ALA A 1 87 ? 3.127 5.748 12.154 1.00 88.88 87 ALA A C 1
ATOM 705 O O . ALA A 1 87 ? 4.020 5.787 11.310 1.00 88.88 87 ALA A O 1
ATOM 706 N N . ALA A 1 88 ? 2.833 4.646 12.852 1.00 89.50 88 ALA A N 1
ATOM 707 C CA . ALA A 1 88 ? 3.575 3.390 12.735 1.00 89.50 88 ALA A CA 1
ATOM 708 C C . ALA A 1 88 ? 3.470 2.801 11.320 1.00 89.50 88 ALA A C 1
ATOM 710 O O . ALA A 1 88 ? 4.477 2.511 10.681 1.00 89.50 88 ALA A O 1
ATOM 711 N N . LEU A 1 89 ? 2.251 2.733 10.781 1.00 90.94 89 LEU A N 1
ATOM 712 C CA . LEU A 1 89 ? 1.998 2.249 9.425 1.00 90.94 89 LEU A CA 1
ATOM 713 C C . LEU A 1 89 ? 2.498 3.199 8.337 1.00 90.94 89 LEU A C 1
ATOM 715 O O . LEU A 1 89 ? 2.683 2.771 7.208 1.00 90.94 89 LEU A O 1
ATOM 719 N N . GLY A 1 90 ? 2.730 4.473 8.655 1.00 87.81 90 GLY A N 1
ATOM 720 C CA . GLY A 1 90 ? 3.398 5.432 7.775 1.00 87.81 90 GLY A CA 1
ATOM 721 C C . GLY A 1 90 ? 4.927 5.327 7.789 1.00 87.81 90 GLY A C 1
ATOM 722 O O . GLY A 1 90 ? 5.581 6.020 7.011 1.00 87.81 90 GLY A O 1
ATOM 723 N N . ALA A 1 91 ? 5.489 4.493 8.666 1.00 87.94 91 ALA A N 1
ATOM 724 C CA . ALA A 1 91 ? 6.922 4.323 8.891 1.00 87.94 91 ALA A CA 1
ATOM 725 C C . ALA A 1 91 ? 7.384 2.868 8.684 1.00 87.94 91 ALA A C 1
ATOM 727 O O . ALA A 1 91 ? 8.409 2.468 9.230 1.00 87.94 91 ALA A O 1
ATOM 728 N N . ILE A 1 92 ? 6.641 2.080 7.895 1.00 90.31 92 ILE A N 1
ATOM 729 C CA . ILE A 1 92 ? 7.020 0.704 7.548 1.00 90.31 92 ILE A CA 1
ATOM 730 C C . ILE A 1 92 ? 8.422 0.712 6.923 1.00 90.31 92 ILE A C 1
ATOM 732 O O . ILE A 1 92 ? 8.654 1.352 5.889 1.00 90.31 92 ILE A O 1
ATOM 736 N N . ALA A 1 93 ? 9.335 -0.010 7.569 1.00 89.25 93 ALA A N 1
ATOM 737 C CA . ALA A 1 93 ? 10.739 -0.086 7.205 1.00 89.25 93 ALA A CA 1
ATOM 738 C C . ALA A 1 93 ? 11.090 -1.480 6.680 1.00 89.25 93 ALA A C 1
ATOM 740 O O . ALA A 1 93 ? 10.742 -2.497 7.279 1.00 89.25 93 ALA A O 1
ATOM 741 N N . ASP A 1 94 ? 11.796 -1.489 5.556 1.00 93.94 94 ASP A N 1
ATOM 742 C CA . ASP A 1 94 ? 12.427 -2.655 4.948 1.00 93.94 94 ASP A CA 1
ATOM 743 C C . ASP A 1 94 ? 13.535 -2.108 4.031 1.00 93.94 94 ASP A C 1
ATOM 745 O O . ASP A 1 94 ? 13.244 -1.689 2.905 1.00 93.94 94 ASP A O 1
ATOM 749 N N . PRO A 1 95 ? 14.766 -1.939 4.550 1.00 92.69 95 PRO A N 1
ATOM 750 C CA . PRO A 1 95 ? 15.845 -1.300 3.802 1.00 92.69 95 PRO A CA 1
ATOM 751 C C . PRO A 1 95 ? 16.160 -2.022 2.491 1.00 92.69 95 PRO A C 1
ATOM 753 O O . PRO A 1 95 ? 16.298 -1.366 1.464 1.00 92.69 95 PRO A O 1
ATOM 756 N N . ASP A 1 96 ? 16.166 -3.356 2.511 1.00 94.62 96 ASP A N 1
ATOM 757 C CA . ASP A 1 96 ? 16.479 -4.177 1.340 1.00 94.62 96 ASP A CA 1
ATOM 758 C C . ASP A 1 96 ? 15.431 -3.987 0.238 1.00 94.62 96 ASP A C 1
ATOM 760 O O . ASP A 1 96 ? 15.768 -3.771 -0.928 1.00 94.62 96 ASP A O 1
ATOM 764 N N . LEU A 1 97 ? 14.141 -4.001 0.595 1.00 96.31 97 LEU A N 1
ATOM 765 C CA . LEU A 1 97 ? 13.076 -3.735 -0.369 1.00 96.31 97 LEU A CA 1
ATOM 766 C C . LEU A 1 97 ? 13.085 -2.275 -0.848 1.00 96.31 97 LEU A C 1
ATOM 768 O O . LEU A 1 97 ? 12.811 -2.014 -2.019 1.00 96.31 97 LEU A O 1
ATOM 772 N N . ALA A 1 98 ? 13.403 -1.316 0.023 1.00 94.75 98 ALA A N 1
ATOM 773 C CA . ALA A 1 98 ? 13.520 0.084 -0.373 1.00 94.75 98 ALA A CA 1
ATOM 774 C C . ALA A 1 98 ? 14.653 0.283 -1.395 1.00 94.75 98 ALA A C 1
ATOM 776 O O . ALA A 1 98 ? 14.452 0.962 -2.402 1.00 94.75 98 ALA A O 1
ATOM 777 N N . ASP A 1 99 ? 15.806 -0.350 -1.187 1.00 94.50 99 ASP A N 1
ATOM 778 C CA . ASP A 1 99 ? 16.935 -0.307 -2.119 1.00 94.50 99 ASP A CA 1
ATOM 779 C C . ASP A 1 99 ? 16.616 -1.019 -3.438 1.00 94.50 99 ASP A C 1
ATOM 781 O O . ASP A 1 99 ? 16.925 -0.507 -4.520 1.00 94.50 99 ASP A O 1
ATOM 785 N N . GLU A 1 100 ? 15.911 -2.150 -3.381 1.00 95.88 100 GLU A N 1
ATOM 786 C CA . GLU A 1 100 ? 15.427 -2.836 -4.577 1.00 95.88 100 GLU A CA 1
ATOM 787 C C . GLU A 1 100 ? 14.487 -1.934 -5.394 1.00 95.88 100 GLU A C 1
ATOM 789 O O . GLU A 1 100 ? 14.672 -1.798 -6.606 1.00 95.88 100 GLU A O 1
ATOM 794 N N . LEU A 1 101 ? 13.531 -1.253 -4.751 1.00 96.44 101 LEU A N 1
ATOM 795 C CA . LEU A 1 101 ? 12.630 -0.297 -5.406 1.00 96.44 101 LEU A CA 1
ATOM 796 C C . LEU A 1 101 ? 13.407 0.870 -6.034 1.00 96.44 101 LEU A C 1
ATOM 798 O O . LEU A 1 101 ? 13.170 1.199 -7.194 1.00 96.44 101 LEU A O 1
ATOM 802 N N . ARG A 1 102 ? 14.383 1.455 -5.326 1.00 94.19 102 ARG A N 1
ATOM 803 C CA . ARG A 1 102 ? 15.236 2.531 -5.874 1.00 94.19 102 ARG A CA 1
ATOM 804 C C . ARG A 1 102 ? 16.027 2.093 -7.096 1.00 94.19 102 ARG A C 1
ATOM 806 O O . ARG A 1 102 ? 16.180 2.868 -8.031 1.00 94.19 102 ARG A O 1
ATOM 813 N N . SER A 1 103 ? 16.538 0.865 -7.084 1.00 94.62 103 SER A N 1
ATOM 814 C CA . SER A 1 103 ? 17.374 0.352 -8.172 1.00 94.62 103 SER A CA 1
ATOM 815 C C . SER A 1 103 ? 16.585 -0.110 -9.401 1.00 94.62 103 SER A C 1
ATOM 817 O O . SER A 1 103 ? 17.184 -0.361 -10.447 1.00 94.62 103 SER A O 1
ATOM 819 N N . THR A 1 104 ? 15.264 -0.267 -9.280 1.00 95.12 104 THR A N 1
ATOM 820 C CA . THR A 1 104 ? 14.413 -0.842 -10.334 1.00 95.12 104 THR A CA 1
ATOM 821 C C . THR A 1 104 ? 13.411 0.140 -10.925 1.00 95.12 104 THR A C 1
ATOM 823 O O . THR A 1 104 ? 13.035 -0.027 -12.084 1.00 95.12 104 THR A O 1
ATOM 826 N N . LEU A 1 105 ? 12.973 1.136 -10.155 1.00 94.81 105 LEU A N 1
ATOM 827 C CA . LEU A 1 105 ? 11.982 2.121 -10.576 1.00 94.81 105 LEU A CA 1
ATOM 828 C C . LEU A 1 105 ? 12.629 3.370 -11.171 1.00 94.81 105 LEU A C 1
ATOM 830 O O . LEU A 1 105 ? 13.759 3.731 -10.844 1.00 94.81 105 LEU A O 1
ATOM 834 N N . ASP A 1 106 ? 11.860 4.079 -11.993 1.00 93.44 106 ASP A N 1
ATOM 835 C CA . ASP A 1 106 ? 12.234 5.411 -12.461 1.0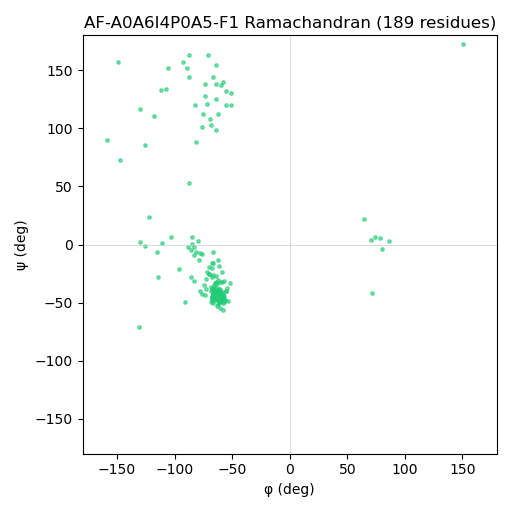0 93.44 106 ASP A CA 1
ATOM 836 C C . ASP A 1 106 ? 11.878 6.468 -11.398 1.00 93.44 106 ASP A C 1
ATOM 838 O O . ASP A 1 106 ? 10.777 7.026 -11.360 1.00 93.44 106 ASP A O 1
ATOM 842 N N . ILE A 1 107 ? 12.819 6.705 -10.478 1.00 90.44 107 ILE A N 1
ATOM 843 C CA . ILE A 1 107 ? 12.643 7.638 -9.355 1.00 90.44 107 ILE A CA 1
ATOM 844 C C . ILE A 1 107 ? 12.488 9.087 -9.828 1.00 90.44 107 ILE A C 1
ATOM 846 O O . ILE A 1 107 ? 11.739 9.861 -9.223 1.00 90.44 107 ILE A O 1
ATOM 850 N N . GLU A 1 108 ? 13.149 9.467 -10.919 1.00 87.62 108 GLU A N 1
ATOM 851 C CA . GLU A 1 108 ? 13.027 10.809 -11.488 1.00 87.62 108 GLU A CA 1
ATOM 852 C C . GLU A 1 108 ? 11.623 11.025 -12.064 1.00 87.62 108 GLU A C 1
ATOM 854 O O . GLU A 1 108 ? 10.963 12.025 -11.756 1.00 87.62 108 GLU A O 1
ATOM 859 N N . ALA A 1 109 ? 11.103 10.052 -12.817 1.00 87.75 109 ALA A N 1
ATOM 860 C CA . ALA A 1 109 ? 9.736 10.099 -13.325 1.00 87.75 109 ALA A CA 1
ATOM 861 C C . ALA A 1 109 ? 8.700 10.134 -12.190 1.00 87.75 109 ALA A C 1
ATOM 863 O O . ALA A 1 109 ? 7.714 10.871 -12.265 1.00 87.75 109 ALA A O 1
ATOM 864 N N . MET A 1 110 ? 8.928 9.388 -11.103 1.00 87.56 110 MET A N 1
ATOM 865 C CA . MET A 1 110 ? 8.059 9.432 -9.924 1.00 87.56 110 MET A CA 1
ATOM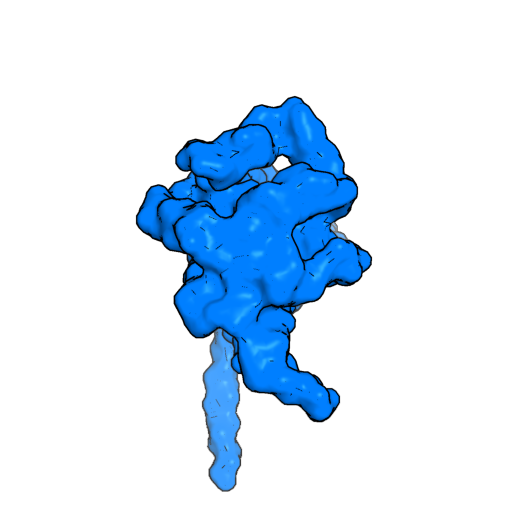 866 C C . MET A 1 110 ? 8.073 10.802 -9.235 1.00 87.56 110 MET A C 1
ATOM 868 O O . MET A 1 110 ? 7.012 11.329 -8.894 1.00 87.56 110 MET A O 1
ATOM 872 N N . THR A 1 111 ? 9.255 11.381 -9.013 1.00 83.69 111 THR A N 1
ATOM 873 C CA . THR A 1 111 ? 9.412 12.626 -8.239 1.00 83.69 111 THR A CA 1
ATOM 874 C C . THR A 1 111 ? 8.963 13.869 -9.000 1.00 83.69 111 THR A C 1
ATOM 876 O O . THR A 1 111 ? 8.363 14.785 -8.423 1.00 83.69 111 THR A O 1
ATOM 879 N N . SER A 1 112 ? 9.173 13.881 -10.315 1.00 83.94 112 SER A N 1
ATOM 880 C CA . SER A 1 112 ? 8.718 14.956 -11.196 1.00 83.94 112 SER A CA 1
ATOM 881 C C . SER A 1 112 ? 7.197 14.960 -11.405 1.00 83.94 112 SER A C 1
ATOM 883 O O . SER A 1 112 ? 6.625 16.029 -11.630 1.00 83.94 112 SER A O 1
ATOM 885 N N . ASN A 1 113 ? 6.503 13.828 -11.221 1.00 85.12 113 ASN A N 1
ATOM 886 C CA . ASN A 1 113 ? 5.064 13.712 -11.477 1.00 85.12 113 ASN A CA 1
ATOM 887 C C . ASN A 1 113 ? 4.210 14.674 -10.622 1.00 85.12 113 ASN A C 1
ATOM 889 O O . ASN A 1 113 ? 4.421 14.852 -9.416 1.00 85.12 113 ASN A O 1
ATOM 893 N N . GLU A 1 114 ? 3.213 15.307 -11.238 1.00 82.50 114 GLU A N 1
ATOM 894 C CA . GLU A 1 114 ? 2.323 16.276 -10.584 1.00 82.50 114 GLU A CA 1
ATOM 895 C C . GLU A 1 114 ? 1.356 15.639 -9.572 1.00 82.50 114 GLU A C 1
ATOM 897 O O . GLU A 1 114 ? 0.982 16.271 -8.583 1.00 82.50 114 GLU A O 1
ATOM 902 N N . ASN A 1 115 ? 1.023 14.356 -9.730 1.00 81.44 115 ASN A N 1
ATOM 903 C CA . ASN A 1 115 ? 0.078 13.663 -8.846 1.00 81.44 115 ASN A CA 1
ATOM 904 C C . ASN A 1 115 ? 0.693 13.211 -7.513 1.00 81.44 115 ASN A C 1
ATOM 906 O O . ASN A 1 115 ? 0.015 12.620 -6.669 1.00 81.44 115 ASN A O 1
ATOM 910 N N . VAL A 1 116 ? 1.968 13.535 -7.277 1.00 76.38 116 VAL A N 1
ATOM 911 C CA . VAL A 1 116 ? 2.639 13.316 -5.986 1.00 76.38 116 VAL A CA 1
ATOM 912 C C . VAL A 1 116 ? 2.789 14.615 -5.177 1.00 76.38 116 VAL A C 1
ATOM 914 O O . VAL A 1 116 ? 3.359 14.627 -4.089 1.00 76.38 116 VAL A O 1
ATOM 917 N N . THR A 1 117 ? 2.192 15.716 -5.651 1.00 63.81 117 THR A N 1
ATOM 918 C CA . THR A 1 117 ? 2.191 17.046 -5.004 1.00 63.81 117 THR A CA 1
ATOM 919 C C . THR A 1 117 ? 1.740 17.051 -3.546 1.00 63.81 117 THR A C 1
ATOM 921 O O . THR A 1 117 ? 2.310 17.797 -2.760 1.00 63.81 117 THR A O 1
ATOM 924 N N . GLY A 1 118 ? 0.813 16.175 -3.139 1.00 61.06 118 GLY A N 1
ATOM 925 C CA . GLY A 1 118 ? 0.385 16.054 -1.734 1.00 61.06 118 GLY A CA 1
ATOM 926 C C . GLY A 1 118 ? 1.487 15.629 -0.747 1.00 61.06 118 GLY A C 1
ATOM 927 O O . GLY A 1 118 ? 1.295 15.750 0.459 1.00 61.06 118 GLY A O 1
ATOM 928 N N . MET A 1 119 ? 2.637 15.151 -1.241 1.00 61.38 119 MET A N 1
ATOM 929 C CA . MET A 1 119 ? 3.842 14.906 -0.440 1.00 61.38 119 MET A CA 1
ATOM 930 C C . MET A 1 119 ? 5.034 15.799 -0.824 1.00 61.38 119 MET A C 1
ATOM 932 O O . MET A 1 119 ? 6.045 15.771 -0.114 1.00 61.38 119 MET A O 1
ATOM 936 N N . LYS A 1 120 ? 4.941 16.606 -1.893 1.00 52.84 120 LYS A N 1
ATOM 937 C CA . LYS A 1 120 ? 5.999 17.560 -2.264 1.00 52.84 120 LYS A CA 1
ATOM 938 C C . LYS A 1 120 ? 6.129 18.609 -1.151 1.00 52.84 120 LYS A C 1
ATOM 940 O O . LYS A 1 120 ? 5.137 19.210 -0.749 1.00 52.84 120 LYS A O 1
ATOM 945 N N . GLY A 1 121 ? 7.338 18.777 -0.612 1.00 49.44 121 GLY A N 1
ATOM 946 C CA . GLY A 1 121 ? 7.611 19.661 0.530 1.00 49.44 121 GLY A CA 1
ATOM 947 C C . GLY A 1 121 ? 7.409 19.034 1.916 1.00 49.44 121 GLY A C 1
ATOM 948 O O . GLY A 1 121 ? 7.577 19.721 2.920 1.00 49.44 121 GLY A O 1
ATOM 949 N N . SER A 1 122 ? 7.076 17.737 2.003 1.00 55.81 122 SER A N 1
ATOM 950 C CA . SER A 1 122 ? 7.006 17.005 3.283 1.00 55.81 122 SER A CA 1
ATOM 951 C C . SER A 1 122 ? 8.353 16.433 3.757 1.00 55.81 122 SER A C 1
ATOM 953 O O . SER A 1 122 ? 8.388 15.753 4.785 1.00 55.81 122 SER A O 1
ATOM 955 N N . GLY A 1 123 ? 9.447 16.646 3.007 1.00 56.56 123 GLY A N 1
ATOM 956 C CA . GLY A 1 123 ? 10.781 16.068 3.234 1.00 56.56 123 GLY A CA 1
ATOM 957 C C . GLY A 1 123 ? 10.859 14.568 2.922 1.00 56.56 123 GLY A C 1
ATOM 958 O O . GLY A 1 123 ? 11.756 14.108 2.232 1.00 56.56 123 GLY A O 1
ATOM 959 N N . LYS A 1 124 ? 9.839 13.798 3.320 1.00 60.88 124 LYS A N 1
ATOM 960 C CA . LYS A 1 124 ? 9.776 12.337 3.140 1.00 60.88 124 LYS A CA 1
ATOM 961 C C . LYS A 1 124 ? 9.787 11.882 1.683 1.00 60.88 124 LYS A C 1
ATOM 963 O O . LYS A 1 124 ? 10.223 10.770 1.406 1.00 60.88 124 LYS A O 1
ATOM 968 N N . PHE A 1 125 ? 9.238 12.691 0.779 1.00 64.94 125 PHE A N 1
ATOM 969 C CA . PHE A 1 125 ? 9.245 12.394 -0.654 1.00 64.94 125 PHE A CA 1
ATOM 970 C C . PHE A 1 125 ? 10.526 12.871 -1.338 1.00 64.94 125 PHE A C 1
ATOM 972 O O . PHE A 1 125 ? 10.961 12.248 -2.299 1.00 64.94 125 PHE A O 1
ATOM 979 N N . ASP A 1 126 ? 11.159 13.911 -0.796 1.00 62.88 126 ASP A N 1
ATOM 980 C 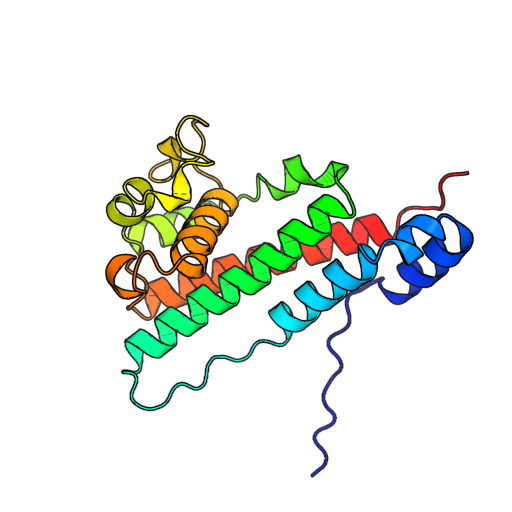CA . ASP A 1 126 ? 12.463 14.390 -1.259 1.00 62.88 126 ASP A CA 1
ATOM 981 C C . ASP A 1 126 ? 13.559 13.349 -0.944 1.00 62.88 126 ASP A C 1
ATOM 983 O O . ASP A 1 126 ? 14.505 13.180 -1.706 1.00 62.88 126 ASP A O 1
ATOM 987 N N . ASP A 1 127 ? 13.354 12.553 0.112 1.00 72.12 127 ASP A N 1
ATOM 988 C CA . ASP A 1 127 ? 14.209 11.432 0.510 1.00 72.12 127 ASP A CA 1
ATOM 989 C C . ASP A 1 127 ? 13.902 10.102 -0.211 1.00 72.12 127 ASP A C 1
ATOM 991 O O . ASP A 1 127 ? 14.455 9.055 0.147 1.00 72.12 127 ASP A O 1
ATOM 995 N N . ILE A 1 128 ? 13.013 10.071 -1.215 1.00 78.12 128 ILE A N 1
ATOM 996 C CA . ILE A 1 128 ? 12.643 8.804 -1.879 1.00 78.12 128 ILE A CA 1
ATOM 997 C C . ILE A 1 128 ? 13.844 8.108 -2.530 1.00 78.12 128 ILE A C 1
ATOM 999 O O . ILE A 1 128 ? 13.955 6.881 -2.490 1.00 78.12 128 ILE A O 1
ATOM 1003 N N . SER A 1 129 ? 14.805 8.890 -3.018 1.00 72.88 129 SER A N 1
ATOM 1004 C CA . SER A 1 129 ? 16.067 8.401 -3.572 1.00 72.88 129 SER A CA 1
ATOM 1005 C C . SER A 1 129 ? 17.089 7.955 -2.520 1.00 72.88 129 SER A C 1
ATOM 1007 O O . SER A 1 129 ? 18.122 7.414 -2.900 1.00 72.88 129 SER A O 1
ATOM 1009 N N . THR A 1 130 ? 16.848 8.181 -1.223 1.00 74.88 130 THR A N 1
ATOM 1010 C CA . THR A 1 130 ? 17.846 7.966 -0.159 1.00 74.88 130 THR A CA 1
ATOM 1011 C C . THR A 1 130 ? 17.303 7.149 1.014 1.00 74.88 130 THR A C 1
ATOM 1013 O O . THR A 1 130 ? 17.692 6.000 1.186 1.00 74.88 130 THR A O 1
ATOM 1016 N N . THR A 1 131 ? 16.411 7.710 1.830 1.00 73.50 131 THR A N 1
ATOM 1017 C CA . THR A 1 131 ? 16.043 7.165 3.151 1.00 73.50 131 THR A CA 1
ATOM 1018 C C . THR A 1 131 ? 14.547 6.937 3.332 1.00 73.50 131 THR A C 1
ATOM 1020 O O . THR A 1 131 ? 14.130 6.440 4.379 1.00 73.50 131 THR A O 1
ATOM 1023 N N . ALA A 1 132 ? 13.718 7.263 2.335 1.00 75.75 132 ALA A N 1
ATOM 1024 C CA . ALA A 1 132 ? 12.275 7.132 2.482 1.00 75.75 132 ALA A CA 1
ATOM 1025 C C . ALA A 1 132 ? 11.836 5.704 2.832 1.00 75.75 132 ALA A C 1
ATOM 1027 O O . ALA A 1 132 ? 12.326 4.718 2.275 1.00 75.75 132 ALA A O 1
ATOM 1028 N N . GLY A 1 133 ? 10.850 5.620 3.727 1.00 81.81 133 GLY A N 1
ATOM 1029 C CA . GLY A 1 133 ? 10.169 4.373 4.057 1.00 81.81 133 GLY A CA 1
ATOM 1030 C C . GLY A 1 133 ? 9.269 3.882 2.921 1.00 81.81 133 GLY A C 1
ATOM 1031 O O . GLY A 1 133 ? 8.863 4.639 2.034 1.00 81.81 133 GLY A O 1
ATOM 1032 N N . LEU A 1 134 ? 8.887 2.609 2.984 1.00 92.06 134 LEU A N 1
ATOM 1033 C CA . LEU A 1 134 ? 8.148 1.922 1.920 1.00 92.06 134 LEU A CA 1
ATOM 1034 C C . LEU A 1 134 ? 6.813 2.583 1.543 1.00 92.06 134 LEU A C 1
ATOM 1036 O O . LEU A 1 134 ? 6.379 2.547 0.392 1.00 92.06 134 LEU A O 1
ATOM 1040 N N . VAL A 1 135 ? 6.156 3.224 2.508 1.00 91.88 135 VAL A N 1
ATOM 1041 C CA . VAL A 1 135 ? 4.843 3.861 2.320 1.00 91.88 135 VAL A CA 1
ATOM 1042 C C . VAL A 1 135 ? 4.926 5.056 1.370 1.00 91.88 135 VAL A C 1
ATOM 1044 O O . VAL A 1 135 ? 3.943 5.373 0.703 1.00 91.88 135 VAL A O 1
ATOM 1047 N N . VAL A 1 136 ? 6.097 5.691 1.270 1.00 90.00 136 VAL A N 1
ATOM 1048 C CA . VAL A 1 136 ? 6.345 6.798 0.341 1.00 90.00 136 VAL A CA 1
ATOM 1049 C C . VAL A 1 136 ? 6.304 6.298 -1.104 1.00 90.00 136 VAL A C 1
ATOM 1051 O O . VAL A 1 136 ? 5.586 6.870 -1.926 1.00 90.00 136 VAL A O 1
ATOM 1054 N N . PHE A 1 137 ? 6.984 5.181 -1.396 1.00 93.50 137 PHE A N 1
ATOM 1055 C CA . PHE A 1 137 ? 6.893 4.507 -2.697 1.00 93.50 137 PHE A CA 1
ATOM 1056 C C . PHE A 1 137 ? 5.455 4.111 -3.009 1.00 93.50 1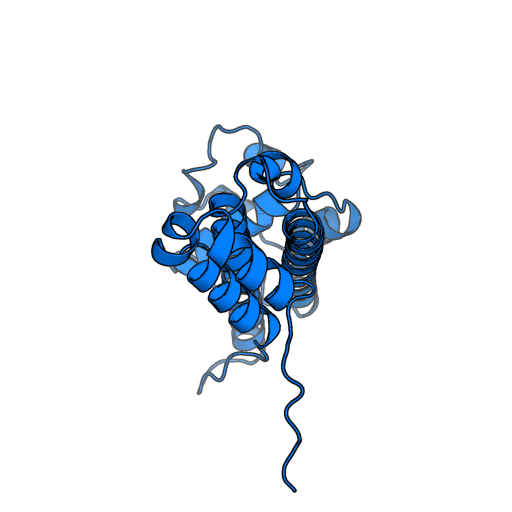37 PHE A C 1
ATOM 1058 O O . PHE A 1 137 ? 4.953 4.383 -4.099 1.00 93.50 137 PHE A O 1
ATOM 1065 N N . ALA A 1 138 ? 4.777 3.511 -2.029 1.00 95.12 138 ALA A N 1
ATOM 1066 C CA . ALA A 1 138 ? 3.414 3.043 -2.202 1.00 95.12 138 ALA A CA 1
ATOM 1067 C C . ALA A 1 138 ? 2.441 4.181 -2.532 1.00 95.12 138 ALA A C 1
ATOM 1069 O O . ALA A 1 138 ? 1.668 4.061 -3.479 1.00 95.12 138 ALA A O 1
ATOM 1070 N N . TYR A 1 139 ? 2.515 5.295 -1.798 1.00 92.38 139 TYR A N 1
ATOM 1071 C CA . TYR A 1 139 ? 1.700 6.482 -2.052 1.00 92.38 139 TYR A CA 1
ATOM 1072 C C . TYR A 1 139 ? 1.943 7.043 -3.455 1.00 92.38 139 TYR A C 1
ATOM 1074 O O . TYR A 1 139 ? 0.990 7.293 -4.194 1.00 92.38 139 TYR A O 1
ATOM 1082 N N . ALA A 1 140 ? 3.211 7.21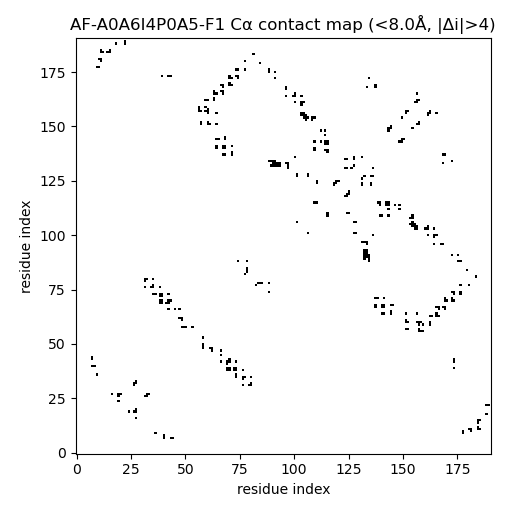4 -3.832 1.00 91.75 140 ALA A N 1
ATOM 1083 C CA . ALA A 1 140 ? 3.584 7.808 -5.107 1.00 91.75 140 ALA A CA 1
ATOM 1084 C C . ALA A 1 140 ? 3.110 6.957 -6.288 1.00 91.75 140 ALA A C 1
ATOM 1086 O O . ALA A 1 140 ? 2.370 7.446 -7.141 1.00 91.75 140 ALA A O 1
ATOM 1087 N N . LEU A 1 141 ? 3.453 5.666 -6.295 1.00 94.62 141 LEU A N 1
ATOM 1088 C CA . LEU A 1 141 ? 3.026 4.731 -7.335 1.00 94.62 141 LEU A CA 1
ATOM 1089 C C . LEU A 1 141 ? 1.499 4.630 -7.406 1.00 94.62 141 LEU A C 1
ATOM 1091 O O . LEU A 1 141 ? 0.934 4.695 -8.497 1.00 94.62 141 LEU A O 1
ATOM 1095 N N . ARG A 1 142 ? 0.817 4.533 -6.254 1.00 93.94 142 ARG A N 1
ATOM 1096 C CA . ARG A 1 142 ? -0.650 4.487 -6.192 1.00 93.94 142 ARG A CA 1
ATOM 1097 C C . ARG A 1 142 ? -1.268 5.734 -6.804 1.00 93.94 142 ARG A C 1
ATOM 1099 O O . ARG A 1 142 ? -2.205 5.601 -7.583 1.00 93.94 142 ARG A O 1
ATOM 1106 N N . ASN A 1 143 ? -0.787 6.927 -6.460 1.00 91.00 143 ASN A N 1
ATOM 1107 C CA . ASN A 1 143 ? -1.350 8.166 -6.989 1.00 91.00 143 ASN A CA 1
ATOM 1108 C C . ASN A 1 143 ? -1.111 8.306 -8.488 1.00 91.00 143 ASN A C 1
ATOM 1110 O O . ASN A 1 143 ? -2.058 8.571 -9.225 1.00 91.00 143 ASN A O 1
ATOM 1114 N N . ILE A 1 144 ? 0.121 8.088 -8.948 1.00 91.94 144 ILE A N 1
ATOM 1115 C CA . ILE A 1 144 ? 0.450 8.189 -10.372 1.00 91.94 144 ILE A CA 1
ATOM 1116 C C . ILE A 1 144 ? -0.399 7.203 -11.185 1.00 91.94 144 ILE A C 1
ATOM 1118 O O . ILE A 1 144 ? -0.999 7.581 -12.192 1.00 91.94 144 ILE A O 1
ATOM 1122 N N . HIS A 1 145 ? -0.505 5.956 -10.717 1.00 94.19 145 HIS A N 1
ATOM 1123 C CA . HIS A 1 145 ? -1.285 4.925 -11.392 1.00 94.19 145 HIS A CA 1
ATOM 1124 C C . HIS A 1 145 ? -2.793 5.218 -11.367 1.00 94.19 145 HIS A C 1
ATOM 1126 O O . HIS A 1 145 ? -3.438 5.160 -12.411 1.00 94.19 145 HIS A O 1
ATOM 1132 N N . ALA A 1 146 ? -3.360 5.588 -10.212 1.00 91.75 146 ALA A N 1
ATOM 1133 C CA . ALA A 1 146 ? -4.791 5.873 -10.075 1.00 91.75 146 ALA A CA 1
ATOM 1134 C C . ALA A 1 146 ? -5.249 7.071 -10.922 1.00 91.75 146 ALA A C 1
ATOM 1136 O O . ALA A 1 146 ? -6.372 7.074 -11.422 1.00 91.75 146 ALA A O 1
ATOM 1137 N N . HIS A 1 147 ? -4.388 8.076 -11.090 1.00 89.25 147 HIS A N 1
ATOM 1138 C CA . HIS A 1 147 ? -4.660 9.233 -11.941 1.00 89.25 147 HIS A CA 1
ATOM 1139 C C . HIS A 1 147 ? -4.299 9.004 -13.417 1.00 89.25 147 HIS A C 1
ATOM 1141 O O . HIS A 1 147 ? -4.575 9.869 -14.244 1.00 89.25 147 HIS A O 1
ATOM 1147 N N . GLY A 1 148 ? -3.696 7.861 -13.762 1.00 88.31 148 GLY A N 1
ATOM 1148 C CA . GLY A 1 148 ? -3.299 7.537 -15.133 1.00 88.31 148 GLY A CA 1
ATOM 1149 C C . GLY A 1 148 ? -2.219 8.461 -15.703 1.00 88.31 148 GLY A C 1
ATOM 1150 O O . GLY A 1 148 ? -2.099 8.566 -16.920 1.00 88.31 148 GLY A O 1
ATOM 1151 N N . SER A 1 149 ? -1.438 9.140 -14.852 1.00 85.75 149 SER A N 1
ATOM 1152 C CA . SER A 1 149 ? -0.440 10.128 -15.294 1.00 85.75 149 SER A CA 1
ATOM 1153 C C . SER A 1 149 ? 0.897 9.528 -15.717 1.00 85.75 149 SER A C 1
ATOM 1155 O O . SER A 1 149 ? 1.784 10.263 -16.142 1.00 85.75 149 SER A O 1
ATOM 1157 N N . ALA A 1 150 ? 1.059 8.208 -15.611 1.00 86.50 150 ALA A N 1
ATOM 1158 C CA . ALA A 1 150 ? 2.168 7.483 -16.212 1.00 86.50 150 ALA A CA 1
ATOM 1159 C C . ALA A 1 150 ? 1.751 6.060 -16.597 1.00 86.50 150 ALA A C 1
ATOM 1161 O O . ALA A 1 150 ? 0.821 5.475 -16.037 1.00 86.50 150 ALA A O 1
ATOM 1162 N N . THR A 1 151 ? 2.481 5.489 -17.551 1.00 89.31 151 THR A N 1
ATOM 1163 C CA . THR A 1 151 ? 2.388 4.066 -17.892 1.00 89.31 151 THR A CA 1
ATOM 1164 C C . THR A 1 151 ? 3.331 3.252 -16.998 1.00 89.31 151 THR A C 1
ATOM 1166 O O . THR A 1 151 ? 4.274 3.821 -16.447 1.00 89.31 151 THR A O 1
ATOM 1169 N N . PRO A 1 152 ? 3.164 1.918 -16.893 1.00 89.88 152 PRO A N 1
ATOM 1170 C CA . PRO A 1 152 ? 4.130 1.084 -16.177 1.00 89.88 152 PRO A CA 1
ATOM 1171 C C . PRO A 1 152 ? 5.564 1.265 -16.692 1.00 89.88 152 PRO A C 1
ATOM 1173 O O . PRO A 1 152 ? 6.498 1.332 -15.904 1.00 89.88 152 PRO A O 1
ATOM 1176 N N . HIS A 1 153 ? 5.732 1.436 -18.009 1.00 90.06 153 HIS A N 1
ATOM 1177 C CA . HIS A 1 153 ? 7.034 1.704 -18.626 1.00 90.06 153 HIS A CA 1
ATOM 1178 C C . HIS A 1 153 ? 7.624 3.041 -18.172 1.00 90.06 153 HIS A C 1
ATOM 1180 O O . HIS A 1 153 ? 8.795 3.089 -17.817 1.00 90.06 153 HIS A O 1
ATOM 1186 N N . GLY A 1 154 ? 6.811 4.100 -18.121 1.00 89.25 154 GLY A N 1
ATOM 1187 C CA . GLY A 1 154 ? 7.239 5.415 -17.633 1.00 89.25 154 GLY A CA 1
ATOM 1188 C C . GLY A 1 154 ? 7.578 5.457 -16.139 1.00 89.25 154 GLY A C 1
ATOM 1189 O O . GLY A 1 154 ? 8.048 6.480 -15.666 1.00 89.25 154 GLY A O 1
ATOM 1190 N N . LEU A 1 155 ? 7.330 4.374 -15.397 1.00 91.62 155 LEU A N 1
ATOM 1191 C CA . LEU A 1 155 ? 7.696 4.220 -13.986 1.00 91.62 155 LEU A CA 1
ATOM 1192 C C . LEU A 1 155 ? 8.804 3.179 -13.762 1.00 91.62 155 LEU A C 1
ATOM 1194 O O . LEU A 1 155 ? 9.144 2.885 -12.618 1.00 91.62 155 LEU A O 1
ATOM 1198 N N . GLY A 1 156 ? 9.333 2.565 -14.826 1.00 92.50 156 GLY A N 1
ATOM 1199 C CA . GLY A 1 156 ? 10.274 1.441 -14.728 1.00 92.50 156 GLY A CA 1
ATOM 1200 C C . GLY A 1 156 ? 9.634 0.107 -14.306 1.00 92.50 156 GLY A C 1
ATOM 1201 O O . GLY A 1 156 ? 10.324 -0.895 -14.129 1.00 92.50 156 GLY A O 1
ATOM 1202 N N . VAL A 1 157 ? 8.303 0.038 -14.192 1.00 95.31 157 VAL A N 1
ATOM 1203 C CA . VAL A 1 157 ? 7.542 -1.175 -13.831 1.00 95.31 157 VAL A CA 1
ATOM 1204 C C . VAL A 1 157 ? 7.207 -1.995 -15.081 1.00 95.31 157 VAL A C 1
ATOM 1206 O O . VAL A 1 157 ? 6.055 -2.302 -15.371 1.00 95.31 157 VAL A O 1
ATOM 1209 N N . ASN A 1 158 ? 8.222 -2.318 -15.876 1.00 91.56 158 ASN A N 1
ATOM 1210 C CA . ASN A 1 158 ? 8.096 -3.107 -17.108 1.00 91.56 158 ASN A CA 1
ATOM 1211 C C . ASN A 1 158 ? 9.094 -4.272 -17.177 1.00 91.56 158 ASN A C 1
ATOM 1213 O O . ASN A 1 158 ? 9.129 -5.011 -18.157 1.00 91.56 158 ASN A O 1
ATOM 1217 N N . THR A 1 159 ? 9.901 -4.460 -16.133 1.00 96.06 159 THR A N 1
ATOM 1218 C CA . THR A 1 159 ? 10.778 -5.624 -15.990 1.00 96.06 159 THR A CA 1
ATOM 1219 C C . THR A 1 159 ? 10.219 -6.581 -14.945 1.00 96.06 159 THR A C 1
ATOM 1221 O O . THR A 1 159 ? 9.574 -6.167 -13.981 1.00 96.06 159 THR A O 1
ATOM 1224 N N . ALA A 1 160 ? 10.516 -7.876 -15.081 1.00 97.00 160 ALA A N 1
ATOM 1225 C CA . ALA A 1 160 ? 10.116 -8.872 -14.086 1.00 97.00 160 ALA A CA 1
ATOM 1226 C C . ALA A 1 160 ? 10.678 -8.556 -12.686 1.00 97.00 160 ALA A C 1
ATOM 1228 O O . ALA A 1 160 ? 10.038 -8.858 -11.683 1.00 97.00 160 ALA A O 1
ATOM 1229 N N . ARG A 1 161 ? 11.867 -7.942 -12.614 1.00 97.56 161 ARG A N 1
ATOM 1230 C CA . ARG A 1 161 ? 12.492 -7.509 -11.359 1.00 97.56 161 ARG A CA 1
ATOM 1231 C C . ARG A 1 161 ? 11.688 -6.383 -10.698 1.00 97.56 161 ARG A C 1
ATOM 1233 O O . ARG A 1 161 ? 11.293 -6.538 -9.548 1.00 97.56 161 ARG A O 1
ATOM 1240 N N . ALA A 1 162 ? 11.357 -5.329 -11.446 1.00 97.44 162 ALA A N 1
ATOM 1241 C CA . ALA A 1 162 ? 10.543 -4.221 -10.944 1.00 97.44 162 ALA A CA 1
ATOM 1242 C C . ALA A 1 162 ? 9.129 -4.668 -10.535 1.00 97.44 162 ALA A C 1
ATOM 1244 O O . ALA A 1 162 ? 8.653 -4.301 -9.463 1.00 97.44 162 ALA A O 1
ATOM 1245 N N . CYS A 1 163 ? 8.476 -5.523 -11.335 1.00 98.06 163 CYS A N 1
ATOM 1246 C CA . CYS A 1 163 ? 7.159 -6.075 -10.991 1.00 98.06 163 CYS A CA 1
ATOM 1247 C C . CYS A 1 163 ? 7.205 -6.842 -9.658 1.00 98.06 163 CYS A C 1
ATOM 1249 O O . CYS A 1 163 ? 6.366 -6.617 -8.788 1.00 98.06 163 CYS A O 1
ATOM 1251 N N . ARG A 1 164 ? 8.235 -7.679 -9.448 1.00 98.38 164 ARG A N 1
ATOM 1252 C CA . ARG A 1 164 ? 8.434 -8.391 -8.175 1.00 98.38 164 ARG A CA 1
ATOM 1253 C C . ARG A 1 164 ? 8.663 -7.447 -6.997 1.00 98.38 164 ARG A C 1
ATOM 1255 O O . ARG A 1 164 ? 8.123 -7.709 -5.928 1.00 98.38 164 ARG A O 1
ATOM 1262 N N . ALA A 1 165 ? 9.420 -6.365 -7.174 1.00 98.31 165 ALA A N 1
ATOM 1263 C CA . ALA A 1 165 ? 9.636 -5.374 -6.119 1.00 98.31 165 ALA A CA 1
ATOM 1264 C C . ALA A 1 165 ? 8.321 -4.672 -5.721 1.00 98.31 165 ALA A C 1
ATOM 1266 O O . ALA A 1 165 ? 8.001 -4.558 -4.538 1.00 98.31 165 ALA A O 1
ATOM 1267 N N . VAL A 1 166 ? 7.502 -4.278 -6.701 1.00 98.44 166 VAL A N 1
ATOM 1268 C CA . VAL A 1 166 ? 6.178 -3.671 -6.466 1.00 98.44 166 VAL A CA 1
ATOM 1269 C C . VAL A 1 166 ? 5.193 -4.664 -5.824 1.00 98.44 166 VAL A C 1
ATOM 1271 O O . VAL A 1 166 ? 4.419 -4.303 -4.931 1.00 98.44 166 VAL A O 1
ATOM 1274 N N . ASP A 1 167 ? 5.237 -5.935 -6.220 1.00 98.50 167 ASP A N 1
ATOM 1275 C CA . ASP A 1 167 ? 4.435 -6.997 -5.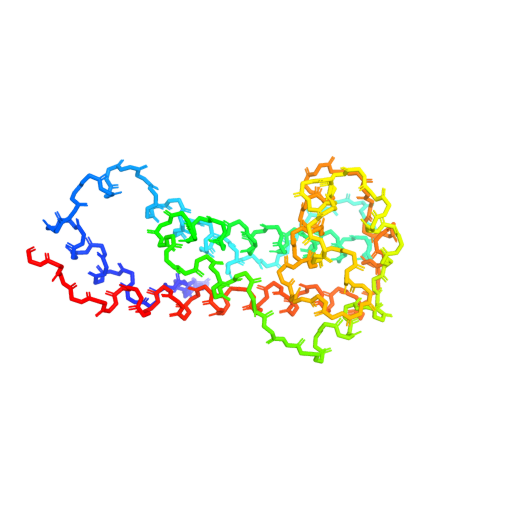604 1.00 98.50 167 ASP A CA 1
ATOM 1276 C C . ASP A 1 167 ? 4.872 -7.298 -4.161 1.00 98.50 167 ASP A C 1
ATOM 1278 O O . ASP A 1 167 ? 4.025 -7.511 -3.284 1.00 98.50 167 ASP A O 1
ATOM 1282 N N . ALA A 1 168 ? 6.180 -7.272 -3.888 1.00 98.50 168 ALA A N 1
ATOM 1283 C CA . ALA A 1 168 ? 6.733 -7.411 -2.544 1.00 98.50 168 ALA A CA 1
ATOM 1284 C C . ALA A 1 168 ? 6.298 -6.243 -1.649 1.00 98.50 168 ALA A C 1
ATOM 1286 O O . ALA A 1 168 ? 5.832 -6.476 -0.533 1.00 98.50 168 ALA A O 1
ATOM 1287 N N . LEU A 1 169 ? 6.324 -5.010 -2.167 1.00 98.50 169 LEU A N 1
ATOM 1288 C CA . LEU A 1 169 ? 5.773 -3.837 -1.486 1.00 98.50 169 LEU A CA 1
ATOM 1289 C C . LEU A 1 169 ? 4.290 -4.026 -1.149 1.00 98.50 169 LEU A C 1
ATOM 1291 O O . LEU A 1 169 ? 3.892 -3.844 -0.001 1.00 98.50 169 LEU A O 1
ATOM 1295 N N . SER A 1 170 ? 3.480 -4.458 -2.115 1.00 98.56 170 SER A N 1
ATOM 1296 C CA . SER A 1 170 ? 2.052 -4.732 -1.897 1.00 98.56 170 SER A CA 1
ATOM 1297 C C . SER A 1 170 ? 1.826 -5.768 -0.789 1.00 98.56 170 SER A C 1
ATOM 1299 O O . SER A 1 170 ? 0.974 -5.585 0.082 1.00 98.56 170 SER A O 1
ATOM 1301 N N . SER A 1 171 ? 2.618 -6.842 -0.803 1.00 98.25 171 SER A N 1
ATOM 1302 C CA . SER A 1 171 ? 2.547 -7.926 0.181 1.00 98.25 171 SER A CA 1
ATOM 1303 C C . SER A 1 171 ? 2.963 -7.458 1.575 1.00 98.25 171 SER A C 1
ATOM 1305 O O . SER A 1 171 ? 2.283 -7.772 2.551 1.00 98.25 171 SER A O 1
ATOM 1307 N N . LYS A 1 172 ? 4.030 -6.653 1.668 1.00 98.00 172 LYS A N 1
ATOM 1308 C CA . LYS A 1 172 ? 4.502 -6.054 2.920 1.00 98.00 172 LYS A CA 1
ATOM 1309 C C . LYS A 1 172 ? 3.436 -5.150 3.534 1.00 98.00 172 LYS A C 1
ATOM 1311 O O . LYS A 1 172 ? 3.113 -5.325 4.701 1.00 98.00 172 LYS A O 1
ATOM 1316 N N . LEU A 1 173 ? 2.815 -4.261 2.752 1.00 98.00 173 LEU A N 1
ATOM 1317 C CA . LEU A 1 173 ? 1.728 -3.404 3.246 1.00 98.00 173 LEU A CA 1
ATOM 1318 C C . LEU A 1 173 ? 0.550 -4.215 3.792 1.00 98.00 173 LEU A C 1
ATOM 1320 O O . LEU A 1 173 ? 0.035 -3.902 4.862 1.00 98.00 173 LEU A O 1
ATOM 1324 N N . LEU A 1 174 ? 0.122 -5.257 3.071 1.00 97.75 174 LEU A N 1
ATOM 1325 C CA . LEU A 1 174 ? -0.985 -6.103 3.517 1.00 97.75 174 LEU A CA 1
ATOM 1326 C C . LEU A 1 174 ? -0.644 -6.864 4.798 1.00 97.75 174 LEU A C 1
ATOM 1328 O O . LEU A 1 174 ? -1.480 -6.912 5.692 1.00 97.75 174 LEU A O 1
ATOM 1332 N N . SER A 1 175 ? 0.574 -7.396 4.913 1.00 97.19 175 SER A N 1
ATOM 1333 C CA . SER A 1 175 ? 1.029 -8.089 6.122 1.00 97.19 175 SER A CA 1
ATOM 1334 C C . SER A 1 175 ? 1.048 -7.165 7.343 1.00 97.19 175 SER A C 1
ATOM 1336 O O . SER A 1 175 ? 0.586 -7.552 8.411 1.00 97.19 175 SER A O 1
ATOM 1338 N N . GLU A 1 176 ? 1.548 -5.936 7.193 1.00 97.50 176 GLU A N 1
ATOM 1339 C CA . GLU A 1 176 ? 1.586 -4.946 8.280 1.00 97.50 176 GLU A CA 1
ATOM 1340 C C . GLU A 1 176 ? 0.171 -4.521 8.703 1.00 97.50 176 GLU A C 1
ATOM 1342 O O . GLU A 1 176 ? -0.120 -4.378 9.890 1.00 97.50 176 GLU A O 1
ATOM 1347 N N . VAL A 1 177 ? -0.747 -4.374 7.740 1.00 97.44 177 VAL A N 1
ATOM 1348 C CA . VAL A 1 177 ? -2.165 -4.090 8.008 1.00 97.44 177 VAL A CA 1
ATOM 1349 C C . VAL A 1 177 ? -2.855 -5.261 8.709 1.00 97.44 177 VAL A C 1
ATOM 1351 O O . VAL A 1 17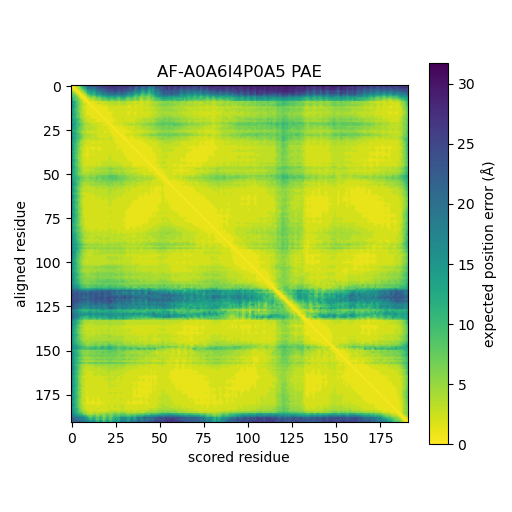7 ? -3.621 -5.037 9.642 1.00 97.44 177 VAL A O 1
ATOM 1354 N N . GLU A 1 178 ? -2.593 -6.500 8.291 1.00 96.75 178 GLU A N 1
ATOM 1355 C CA . GLU A 1 178 ? -3.131 -7.712 8.925 1.00 96.75 178 GLU A CA 1
ATOM 1356 C C . GLU A 1 178 ? -2.674 -7.840 10.373 1.00 96.75 178 GLU A C 1
ATOM 1358 O O . GLU A 1 178 ? -3.491 -8.088 11.264 1.00 96.75 178 GLU A O 1
ATOM 1363 N N . GLN A 1 179 ? -1.382 -7.628 10.615 1.00 96.06 179 GLN A N 1
ATOM 1364 C CA . GLN A 1 179 ? -0.820 -7.650 11.955 1.00 96.06 179 GLN A CA 1
ATOM 1365 C C . GLN A 1 179 ? -1.436 -6.545 12.821 1.00 96.06 179 GLN A C 1
ATOM 1367 O O . GLN A 1 179 ? -1.958 -6.827 13.901 1.00 96.06 179 GLN A O 1
ATOM 1372 N N . ALA A 1 180 ? -1.448 -5.303 12.331 1.00 96.44 180 ALA A N 1
ATOM 1373 C CA . ALA A 1 180 ? -2.002 -4.177 13.075 1.00 96.44 180 ALA A CA 1
ATOM 1374 C C . ALA A 1 180 ? -3.500 -4.357 13.365 1.00 96.44 180 ALA A C 1
ATOM 1376 O O . ALA A 1 180 ? -3.953 -4.043 14.468 1.00 96.44 180 ALA A O 1
ATOM 1377 N N . PHE A 1 181 ? -4.264 -4.905 12.415 1.00 96.81 181 PHE A N 1
ATOM 1378 C CA . PHE A 1 181 ? -5.666 -5.239 12.640 1.00 96.81 181 PHE A CA 1
ATOM 1379 C C . PHE A 1 181 ? -5.827 -6.345 13.681 1.00 96.81 181 PHE A C 1
ATOM 1381 O O . PHE A 1 181 ? -6.689 -6.225 14.542 1.00 96.81 181 PHE A O 1
ATOM 1388 N N . THR A 1 182 ? -5.012 -7.399 13.633 1.00 95.25 182 THR A N 1
ATOM 1389 C CA . THR A 1 182 ? -5.082 -8.500 14.607 1.00 95.25 182 THR A CA 1
ATOM 1390 C C . THR A 1 182 ? -4.872 -7.978 16.030 1.00 95.25 182 THR A C 1
ATOM 1392 O O . THR A 1 182 ? -5.632 -8.315 16.937 1.00 95.25 182 THR A O 1
ATOM 1395 N N . GLU A 1 183 ? -3.895 -7.089 16.216 1.00 94.00 183 GLU A N 1
ATOM 1396 C CA . GLU A 1 183 ? -3.644 -6.421 17.495 1.00 94.00 183 GLU A CA 1
ATOM 1397 C C . GLU A 1 183 ? -4.810 -5.513 17.913 1.00 94.00 183 GLU A C 1
ATOM 1399 O O . GLU A 1 183 ? -5.224 -5.537 19.069 1.00 94.00 183 GLU A O 1
ATOM 1404 N N . TYR A 1 184 ? -5.364 -4.730 16.982 1.00 92.19 184 TYR A N 1
ATOM 1405 C CA . TYR A 1 184 ? -6.527 -3.866 17.219 1.00 92.19 184 TYR A CA 1
ATOM 1406 C C . TYR A 1 184 ? -7.793 -4.666 17.580 1.00 92.19 184 TYR A C 1
ATOM 1408 O O . TYR A 1 184 ? -8.545 -4.303 18.486 1.00 92.19 184 TYR A O 1
ATOM 1416 N N . ALA A 1 185 ? -8.019 -5.795 16.913 1.00 92.44 185 ALA A N 1
ATOM 1417 C CA . ALA A 1 185 ? -9.145 -6.687 17.155 1.00 92.44 185 ALA A CA 1
ATOM 1418 C C . ALA A 1 185 ? -9.077 -7.337 18.545 1.00 92.44 185 ALA A C 1
ATOM 1420 O O . ALA A 1 185 ? -10.120 -7.511 19.175 1.00 92.44 185 ALA A O 1
ATOM 1421 N N . ALA A 1 186 ? -7.867 -7.646 19.024 1.00 89.38 186 ALA A N 1
ATOM 1422 C CA . ALA A 1 186 ? -7.613 -8.271 20.321 1.00 89.38 186 ALA A CA 1
ATOM 1423 C C . ALA A 1 186 ? -7.710 -7.310 21.523 1.00 89.38 186 ALA A C 1
ATOM 1425 O O . ALA A 1 186 ? -7.628 -7.761 22.666 1.00 89.38 186 ALA A O 1
ATOM 1426 N N . GLN A 1 187 ? -7.868 -6.001 21.295 1.00 83.81 187 GLN A N 1
ATOM 1427 C CA . GLN A 1 187 ? -8.026 -5.036 22.383 1.00 83.81 187 GLN A CA 1
ATOM 1428 C C . GLN A 1 187 ? -9.318 -5.306 23.173 1.00 83.81 187 GLN A C 1
ATOM 1430 O O . GLN A 1 187 ? -10.357 -5.587 22.563 1.00 83.81 187 GLN A O 1
ATOM 1435 N N . PRO A 1 188 ? -9.275 -5.216 24.516 1.00 71.50 188 PRO A N 1
ATOM 1436 C CA . PRO A 1 188 ? -10.470 -5.341 25.338 1.00 71.50 188 PRO A CA 1
ATOM 1437 C C . PRO A 1 188 ? -11.442 -4.191 25.053 1.00 71.50 188 PRO A C 1
ATOM 1439 O O . PRO A 1 188 ? -11.025 -3.105 24.642 1.00 71.50 188 PRO A O 1
ATOM 1442 N N . ALA A 1 189 ? -12.730 -4.434 25.302 1.00 60.91 189 ALA A N 1
ATOM 1443 C CA . ALA A 1 189 ? -13.745 -3.387 25.326 1.00 60.91 189 ALA A CA 1
ATOM 1444 C C . ALA A 1 189 ? -13.283 -2.244 26.244 1.00 60.91 189 ALA A C 1
ATOM 1446 O O . ALA A 1 189 ? -12.829 -2.499 27.366 1.00 60.91 189 ALA A O 1
ATOM 1447 N N . GLN A 1 190 ? -13.342 -0.997 25.765 1.00 54.34 190 GLN A N 1
ATOM 1448 C CA . GLN A 1 190 ? -13.145 0.143 26.658 1.00 54.34 190 GLN A CA 1
ATOM 1449 C C . GLN A 1 190 ? -14.409 0.286 27.525 1.00 54.34 190 GLN A C 1
ATOM 1451 O O . GLN A 1 190 ? -15.501 0.258 26.960 1.00 54.34 190 GLN A O 1
ATOM 1456 N N . PRO A 1 191 ? -14.270 0.354 28.862 1.00 45.03 191 PRO A N 1
ATOM 1457 C CA . PRO A 1 191 ? -15.398 0.415 29.792 1.00 45.03 191 PRO A CA 1
ATOM 1458 C C . PRO A 1 191 ? -16.195 1.720 29.701 1.00 45.03 191 PRO A C 1
ATOM 1460 O O . PRO A 1 191 ? -15.609 2.755 29.304 1.00 45.03 191 PRO A O 1
#

Solvent-accessible surface area (backbone atoms only — not comparable to full-atom values): 10574 Å² total; per-residue (Å²): 134,85,77,80,74,79,76,88,73,66,70,50,48,68,61,31,55,58,48,35,59,72,76,37,53,62,58,60,69,70,39,46,62,57,52,20,54,50,33,41,49,51,37,74,68,60,86,72,74,90,68,89,95,58,54,70,46,56,49,47,14,48,30,24,52,52,46,28,38,33,21,50,50,18,46,58,33,42,36,68,68,42,56,85,47,39,65,62,65,57,54,41,77,51,70,69,61,41,52,50,42,58,76,38,38,35,61,65,52,55,69,69,37,74,68,40,50,94,41,64,88,66,56,52,56,78,26,56,89,76,74,35,38,51,42,52,58,50,51,42,55,30,36,30,52,75,70,61,77,51,52,39,64,62,39,30,24,48,42,77,65,26,26,50,44,41,42,49,50,23,50,50,48,43,52,54,44,51,52,52,45,34,57,60,37,69,52,75,82,82,131

pLDDT: mean 88.9, std 12.89, range [40.03, 98.56]

Radius of gyration: 17.84 Å; Cα contacts (8 Å, |Δi|>4): 229; chains: 1; bounding box: 41×50×57 Å

Secondary structure (DSSP, 8-state):
----------TTHHHHHHHHHHH-HHHHHTTHHHHHHHHHHHHHH------TT--HHHHHHHHHHHHHHHHHHHHHHHHHH-GGGHHHHTT---HHHHHHHHHHS-HHHHHH-GGGGGGTTSSTTGGGGTT--HHHHHHHHHHHHHTT-S-TGGGTTTSHHHHHHHHHHHHHHHHHHHHHHHHHHTSPPP-

Sequence (191 aa):
MTTETATIELIGWKAYCDRIREDDPELLRSGLPARFHSRWRVARSFTGLQLDGYRDDTLA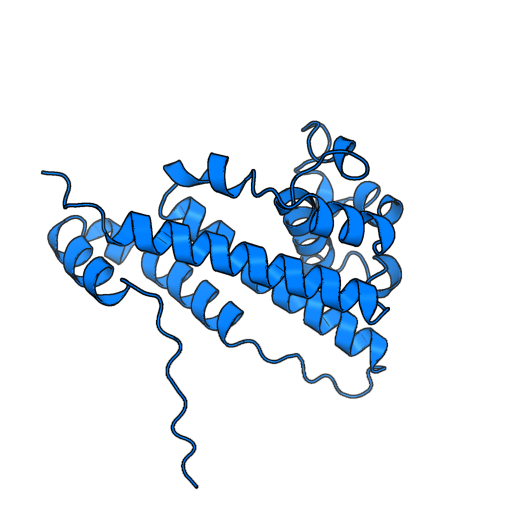GQTSLFRLLLAYSALEQFTKLDPSRKAALGAIADPDLADELRSTLDIEAMTSNENVTGMKGSGKFDDISTTAGLVVFAYALRNIHAHGSATPHGLGVNTARACRAVDALSSKLLSEVEQAFTEYAAQPAQP

Organism: NCBI:txid2662446

Foldseek 3Di:
DPDPPPQDDQALLVLLVVQCVPQPVPLVVVCLSVQLVVLLSCLVPQPADDDPPDDPLLRLLLGLLVSLLSLVSNVVSLCVVPVVCCVVLQAADDPVLLVLLLVQWDLVLLLPDPQLVVCVVVCLSVCSNPDHGLVSVSSSSNRCVVVVVDGSVSTSSRDPSNSVSSNVSSVSSSVVSSVVVNVVSPDDRDD